Protein AF-A0A1Y2GAN0-F1 (afdb_monomer)

Solvent-accessible surface area (backbone atoms only — not comparable to full-atom values): 11360 Å² total; per-residue (Å²): 131,72,50,91,63,57,45,73,86,48,46,66,60,47,64,66,45,60,70,53,79,82,32,39,36,38,44,56,44,67,100,60,97,49,71,60,49,37,45,53,37,54,40,25,68,62,71,40,50,73,45,82,39,63,73,59,95,60,35,86,78,43,56,92,75,58,54,59,23,37,44,23,60,76,85,80,52,65,47,45,40,56,54,60,68,61,51,35,54,51,51,18,57,58,66,58,24,47,61,95,46,72,66,58,38,51,52,36,50,54,56,43,50,66,69,69,74,56,56,98,84,60,78,46,67,68,58,53,50,49,49,52,55,53,51,34,49,51,21,46,76,48,67,50,67,28,22,83,55,70,87,45,81,34,51,28,41,41,42,46,40,41,49,50,56,52,46,42,65,76,33,62,92,66,66,72,77,34,66,96,78,32,53,34,53,44,34,30,42,48,54,48,65,66,36,84,33,44,79,120

InterPro domains:
  IPR004046 Glutathione S-transferase, C-terminal [PF14497] (123-192)
  IPR036282 Glutathione S-transferase, C-terminal domain superfamily [SSF47616] (120-170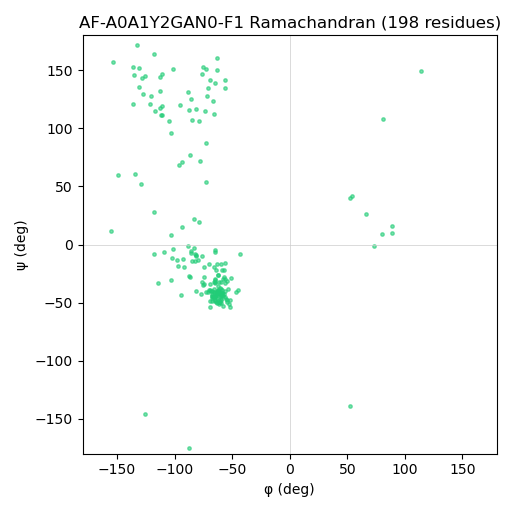)
  IPR050213 Glutathione S-transferase superfamily [PTHR11571] (25-170)

Nearest PDB structures (foldseek):
  1tw9-assembly4_G  TM=7.794E-01  e=8.694E-07  Heligmosomoides polygyrus
  5b7c-assembly1_A-2  TM=7.454E-01  e=3.400E-07  Octopus vulgaris
  2vcx-assembly2_C  TM=7.044E-01  e=7.435E-07  Homo sapiens
  2vcq-assembly2_D  TM=7.085E-01  e=3.375E-06  Homo sapiens
  3cbu-assembly1_A  TM=5.828E-01  e=1.048E-03  Cupriavidus pinatubonensis JMP134

Mean predicted aligned error: 7.47 Å

Sequence (200 aa):
MAHESFDPSQAAVFNEFSHKKDNTFEVCYFAIHGFATVTCPILAAAGAKLTNISPDDKWQKEKAKAPFGEISADGKTALQAAEPDSIGRYLARKFGFYSSNLFEETAINTFVSQGASGGEQVLIEGSIITWIIYNEQHLKDNGSNGHFVDDKLTYADFKAYFLIYALEFITAKKDLILHEKTLAIWKVKEAVDLDPSAKA

Secondary structure (DSSP, 8-state):
---TT--GGGHHHHHHHTT-TT-EEEEE--SSSSTHHHHHHHHHHTT-EEEEE---TTHHHHGGG--S-EEESSSS-EEE---HHHHHHHHHHHHT-S-SSHHHHHHHHHHHHHTTS--TT---HHHHHHHHHHHHHHHHHTTTSS-SSTTS--HHHHHHHHHHHHHHHHHTTTT-S-TTT-HHHHHHHHHHHTSTTS--

Foldseek 3Di:
DADPLGDVVCVVVCVVQLQPLAWEWEFEDAPDLDLCLLVQLLCLLSVYHYDYHYDDPCCVVCVVVAQRIWTGRDVPDIRRHHDSVVNNVSSQVNRVLADPDPVRNVQLVVLLCLLVVDDPPDPDVVSVLVVLVVQLVQLVVLVLLLDNGHNDRHSSLSSLLSVLVVCCVVCVVPCSDDCVPRVSSVSSNVV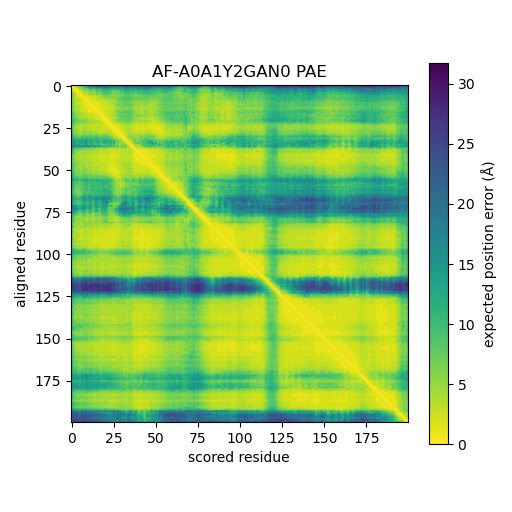SVVSPRSPD

pLDDT: mean 79.4, std 13.81, range [38.59, 96.81]

Organism: NCBI:txid64571

Radius of gyration: 17.73 Å; Cα contacts (8 Å, |Δi|>4): 268; chains: 1; bounding box: 39×43×52 Å

Structure (mmCIF, N/CA/C/O backbone):
data_AF-A0A1Y2GAN0-F1
#
_entry.id   AF-A0A1Y2GAN0-F1
#
loop_
_atom_site.group_PDB
_atom_site.id
_atom_site.type_symbol
_atom_site.label_atom_id
_atom_site.label_alt_id
_atom_site.label_comp_id
_atom_site.label_asym_id
_atom_site.label_entity_id
_atom_site.label_seq_id
_atom_site.pdbx_PDB_ins_code
_atom_site.Cartn_x
_atom_site.Cartn_y
_atom_site.Cartn_z
_atom_site.occupancy
_atom_site.B_iso_or_equiv
_atom_site.auth_seq_id
_atom_site.auth_comp_id
_atom_site.auth_asym_id
_atom_site.auth_atom_id
_atom_site.pdbx_PDB_model_num
ATOM 1 N N . MET A 1 1 ? 4.101 10.780 29.041 1.00 46.84 1 MET A N 1
ATOM 2 C CA . MET A 1 1 ? 2.840 11.505 28.777 1.00 46.84 1 MET A CA 1
ATOM 3 C C . MET A 1 1 ? 2.140 10.777 27.646 1.00 46.84 1 MET A C 1
ATOM 5 O O . MET A 1 1 ? 2.835 10.418 26.703 1.00 46.84 1 MET A O 1
ATOM 9 N N . ALA A 1 2 ? 0.843 10.486 27.764 1.00 57.81 2 ALA A N 1
ATOM 10 C CA . ALA A 1 2 ? 0.072 9.959 26.639 1.00 57.81 2 ALA A CA 1
ATOM 11 C C . ALA A 1 2 ? -0.112 11.083 25.609 1.00 57.81 2 ALA A C 1
ATOM 13 O O . ALA A 1 2 ? -0.373 12.223 25.992 1.00 57.81 2 ALA A O 1
ATOM 14 N N . HIS A 1 3 ? 0.098 10.783 24.330 1.00 65.94 3 HIS A N 1
ATOM 15 C CA . HIS A 1 3 ? -0.279 11.688 23.247 1.00 65.94 3 HIS A CA 1
ATOM 16 C C . HIS A 1 3 ? -1.812 11.726 23.177 1.00 65.94 3 HIS A C 1
ATOM 18 O O . HIS A 1 3 ? -2.429 10.680 23.359 1.00 65.94 3 HIS A O 1
ATOM 24 N N . GLU A 1 4 ? -2.431 12.880 22.911 1.00 67.56 4 GLU A N 1
ATOM 25 C CA . GLU A 1 4 ? -3.904 13.020 22.924 1.00 67.56 4 GLU A CA 1
ATOM 26 C C . GLU A 1 4 ? -4.604 12.022 21.982 1.00 67.56 4 GLU A C 1
ATOM 28 O O . GLU A 1 4 ? -5.667 11.507 22.308 1.00 67.56 4 GLU A O 1
ATOM 33 N N . SER A 1 5 ? -3.968 11.677 20.858 1.00 67.38 5 SER A N 1
ATOM 34 C CA . SER A 1 5 ? -4.471 10.678 19.896 1.00 67.38 5 SER A CA 1
ATOM 35 C C . SER A 1 5 ? -4.188 9.211 20.264 1.00 67.38 5 SER A C 1
ATOM 37 O O . SER A 1 5 ? -4.696 8.312 19.605 1.00 67.38 5 SER A O 1
ATOM 39 N N . PHE A 1 6 ? -3.357 8.947 21.277 1.00 72.25 6 PHE A N 1
ATOM 40 C CA . PHE A 1 6 ? -2.972 7.597 21.708 1.00 72.25 6 PHE A CA 1
ATOM 41 C C . PHE A 1 6 ? -3.061 7.482 23.231 1.00 72.25 6 PHE A C 1
ATOM 43 O O . PHE A 1 6 ? -2.062 7.229 23.912 1.00 72.25 6 PHE A O 1
ATOM 50 N N . ASP A 1 7 ? -4.265 7.693 23.764 1.00 77.44 7 ASP A N 1
ATOM 51 C CA . ASP A 1 7 ? -4.572 7.439 25.168 1.00 77.44 7 ASP A CA 1
ATOM 52 C C . ASP A 1 7 ? -4.667 5.919 25.416 1.00 77.44 7 ASP A C 1
ATOM 54 O O . ASP A 1 7 ? -5.581 5.269 24.899 1.00 77.44 7 ASP A O 1
ATOM 58 N N . PRO A 1 8 ? -3.771 5.317 26.227 1.00 82.75 8 PRO A N 1
ATOM 59 C CA . PRO A 1 8 ? -3.837 3.894 26.550 1.00 82.75 8 PRO A CA 1
ATOM 60 C C . PRO A 1 8 ? -5.167 3.462 27.184 1.00 82.75 8 PRO A C 1
ATOM 62 O O . PRO A 1 8 ? -5.509 2.282 27.112 1.00 82.75 8 PRO A O 1
ATOM 65 N N . SER A 1 9 ? -5.934 4.387 27.778 1.00 82.31 9 SER A N 1
ATOM 66 C CA . SER A 1 9 ? -7.270 4.097 28.312 1.00 82.31 9 SER A CA 1
ATOM 67 C C . SER A 1 9 ? -8.258 3.649 27.224 1.00 82.31 9 SER A C 1
ATOM 69 O O . SER A 1 9 ? -9.166 2.862 27.494 1.00 82.31 9 SER A O 1
ATOM 71 N N . GLN A 1 10 ? -8.036 4.066 25.972 1.00 78.00 10 GLN A N 1
ATOM 72 C CA . GLN A 1 10 ? -8.857 3.702 24.817 1.00 78.00 10 GLN A CA 1
ATOM 73 C C . GLN A 1 10 ? -8.500 2.326 24.233 1.00 78.00 10 GLN A C 1
ATOM 75 O O . GLN A 1 10 ? -9.240 1.816 23.392 1.00 78.00 10 GLN A O 1
ATOM 80 N N . ALA A 1 11 ? -7.408 1.687 24.674 1.00 82.81 11 ALA A N 1
ATOM 81 C CA . ALA A 1 11 ? -6.898 0.455 24.068 1.00 82.81 11 ALA A CA 1
ATOM 82 C C . ALA A 1 11 ? -7.908 -0.705 24.096 1.00 82.81 11 ALA A C 1
ATOM 84 O O . ALA A 1 11 ? -8.010 -1.455 23.128 1.00 82.81 11 ALA A O 1
ATOM 85 N N . ALA A 1 12 ? -8.676 -0.852 25.180 1.00 84.44 12 ALA A N 1
ATOM 86 C CA . ALA A 1 12 ? -9.691 -1.901 25.281 1.00 84.44 12 ALA A CA 1
ATOM 87 C C . ALA A 1 12 ? -10.808 -1.708 24.246 1.00 84.44 12 ALA A C 1
ATOM 89 O O . ALA A 1 12 ? -11.182 -2.657 23.559 1.00 84.44 12 ALA A O 1
ATOM 90 N N . VAL A 1 13 ? -11.286 -0.469 24.094 1.00 80.75 13 VAL A N 1
ATOM 91 C CA . VAL A 1 13 ? -12.326 -0.133 23.117 1.00 80.75 13 VAL A CA 1
ATOM 92 C C . VAL A 1 13 ? -11.780 -0.295 21.699 1.00 80.75 13 VAL A C 1
ATOM 94 O O . VAL A 1 13 ? -12.422 -0.937 20.872 1.00 80.75 13 VAL A O 1
ATOM 97 N N . PHE A 1 14 ? -10.555 0.183 21.445 1.00 80.44 14 PHE A N 1
ATOM 98 C CA . PHE A 1 14 ? -9.846 -0.035 20.183 1.00 80.44 14 PHE A CA 1
ATOM 99 C C . PHE A 1 14 ? -9.777 -1.508 19.805 1.00 80.44 14 PHE A C 1
ATOM 101 O O . PHE A 1 14 ? -10.182 -1.874 18.706 1.00 80.44 14 PHE A O 1
ATOM 108 N N . ASN A 1 15 ? -9.327 -2.364 20.719 1.00 83.62 15 ASN A N 1
ATOM 109 C CA . ASN A 1 15 ? -9.228 -3.798 20.468 1.00 83.62 15 ASN A CA 1
ATOM 110 C C . ASN A 1 15 ? -10.590 -4.440 20.176 1.00 83.62 15 ASN A C 1
ATOM 112 O O . ASN A 1 15 ? -10.666 -5.379 19.389 1.00 83.62 15 ASN A O 1
ATOM 116 N N . GLU A 1 16 ? -11.674 -3.940 20.771 1.00 82.31 16 GLU A N 1
ATOM 117 C CA . GLU A 1 16 ? -13.013 -4.457 20.501 1.00 82.31 16 GLU A CA 1
ATOM 118 C C . GLU A 1 16 ? -13.470 -4.151 19.066 1.00 82.31 16 GLU A C 1
ATOM 120 O O . GLU A 1 16 ? -14.054 -5.010 18.398 1.00 82.31 16 GLU A O 1
ATOM 125 N N . PHE A 1 17 ? -13.220 -2.936 18.565 1.00 78.88 17 PHE A N 1
ATOM 126 C CA . PHE A 1 17 ? -13.670 -2.553 17.226 1.00 78.88 17 PHE A CA 1
ATOM 127 C C . PHE A 1 17 ? -12.651 -2.820 16.114 1.00 78.88 17 PHE A C 1
ATOM 129 O O . PHE A 1 17 ? -13.044 -2.928 14.951 1.00 78.88 17 PHE A O 1
ATOM 136 N N . SER A 1 18 ? -11.365 -2.979 16.432 1.00 80.38 18 SER A N 1
ATOM 137 C CA . SER A 1 18 ? -10.284 -3.153 15.453 1.00 80.38 18 SER A CA 1
ATOM 138 C C . SER A 1 18 ? -10.472 -4.375 14.552 1.00 80.38 18 SER A C 1
ATOM 140 O O . SER A 1 18 ? -9.997 -4.379 13.416 1.00 80.38 18 SER A O 1
ATOM 142 N N . HIS A 1 19 ? -11.258 -5.361 14.986 1.00 80.38 19 HIS A N 1
ATOM 143 C CA . HIS A 1 19 ? -11.581 -6.570 14.225 1.00 80.38 19 HIS A CA 1
ATOM 144 C C . HIS A 1 19 ? -12.937 -6.524 13.495 1.00 80.38 19 HIS A C 1
ATOM 146 O O . HIS A 1 19 ? -13.185 -7.350 12.617 1.00 80.38 19 HIS A O 1
ATOM 152 N N . LYS A 1 20 ? -13.819 -5.564 13.812 1.00 83.88 20 LYS A N 1
ATOM 153 C CA . LYS A 1 20 ? -15.162 -5.456 13.209 1.00 83.88 20 LYS A CA 1
ATOM 154 C C . LYS A 1 20 ? -15.055 -4.977 11.757 1.00 83.88 20 LYS A C 1
ATOM 156 O O . LYS A 1 20 ? -14.377 -3.996 11.493 1.00 83.88 20 LYS A O 1
ATOM 161 N N . LYS A 1 21 ? -15.656 -5.656 10.780 1.00 81.00 21 LYS A N 1
ATOM 162 C CA . LYS A 1 21 ? -15.501 -5.270 9.357 1.00 81.00 21 LYS A CA 1
ATOM 163 C C . LYS A 1 21 ? -16.478 -4.182 8.901 1.00 81.00 21 LYS A C 1
ATOM 165 O O . LYS A 1 21 ? -16.268 -3.579 7.860 1.00 81.00 21 LYS A O 1
ATOM 170 N N . ASP A 1 22 ? -17.511 -3.916 9.687 1.00 82.06 22 ASP A N 1
ATOM 171 C CA . ASP A 1 22 ? -18.610 -2.993 9.399 1.00 82.06 22 ASP A CA 1
ATOM 172 C C . ASP A 1 22 ? -18.396 -1.571 9.951 1.00 82.06 22 ASP A C 1
ATOM 174 O O . ASP A 1 22 ? -19.339 -0.778 9.989 1.00 82.06 22 ASP A O 1
ATOM 178 N N . ASN A 1 23 ? -17.161 -1.235 10.348 1.00 83.75 23 ASN A N 1
ATOM 179 C CA . ASN A 1 23 ? -16.800 0.115 10.777 1.00 83.75 23 ASN A CA 1
ATOM 180 C C . ASN A 1 23 ? -16.944 1.147 9.648 1.00 83.75 23 ASN A C 1
ATOM 182 O O . ASN A 1 23 ? -16.914 0.826 8.456 1.00 83.75 23 ASN A O 1
ATOM 186 N N . THR A 1 24 ? -17.037 2.407 10.057 1.00 84.06 24 THR A N 1
ATOM 187 C CA . THR A 1 24 ? -16.973 3.575 9.179 1.00 84.06 24 THR A CA 1
ATOM 188 C C . THR A 1 24 ? -15.590 4.223 9.248 1.00 84.06 24 THR A C 1
ATOM 190 O O . THR A 1 24 ? -14.887 4.146 10.253 1.00 84.06 24 THR A O 1
ATOM 193 N N . PHE A 1 25 ? -15.170 4.866 8.170 1.00 84.19 25 PHE A N 1
ATOM 194 C CA . PHE A 1 25 ? -13.854 5.486 8.079 1.00 84.19 25 PHE A CA 1
ATOM 195 C C . PHE A 1 25 ? -14.000 6.903 7.559 1.00 84.19 25 PHE A C 1
ATOM 197 O O . PHE A 1 25 ? -14.723 7.134 6.592 1.00 84.19 25 PHE A O 1
ATOM 204 N N . GLU A 1 26 ? -13.292 7.835 8.184 1.00 83.25 26 GLU A N 1
ATOM 205 C CA . GLU A 1 26 ? -13.223 9.219 7.745 1.00 83.25 26 GLU A CA 1
ATOM 206 C C . GLU A 1 26 ? -11.776 9.541 7.375 1.00 83.25 26 GLU A C 1
ATOM 208 O O . GLU A 1 26 ? -10.866 9.528 8.208 1.00 83.25 26 GLU A O 1
ATOM 213 N N . VAL A 1 27 ? -11.538 9.813 6.094 1.00 80.06 27 VAL A N 1
ATOM 214 C CA . VAL A 1 27 ? -10.205 10.180 5.609 1.00 80.06 27 VAL A CA 1
ATOM 215 C C . VAL A 1 27 ? -10.194 11.673 5.345 1.00 80.06 27 VAL A C 1
ATOM 217 O O . VAL A 1 27 ? -10.775 12.152 4.374 1.00 80.06 27 VAL A O 1
ATOM 220 N N . CYS A 1 28 ? -9.521 12.411 6.227 1.00 79.62 28 CYS A N 1
ATOM 221 C CA . CYS A 1 28 ? -9.270 13.831 6.033 1.00 79.62 28 CYS A CA 1
ATOM 222 C C . CYS A 1 28 ? -8.015 14.024 5.175 1.00 79.62 28 CYS A C 1
ATOM 224 O O . CYS A 1 28 ? -6.897 13.774 5.633 1.00 79.62 28 CYS A O 1
ATOM 226 N N . TYR A 1 29 ? -8.190 14.433 3.917 1.00 77.12 29 TYR A N 1
ATOM 227 C CA . TYR A 1 29 ? -7.082 14.680 2.996 1.00 77.12 29 TYR A CA 1
ATOM 228 C C . TYR A 1 29 ? -7.440 15.704 1.916 1.00 77.12 29 TYR A C 1
ATOM 230 O O . TYR A 1 29 ? -8.605 15.929 1.591 1.00 77.12 29 TYR A O 1
ATOM 238 N N . PHE A 1 30 ? -6.419 16.337 1.341 1.00 76.44 30 PHE A N 1
ATOM 239 C CA . PHE A 1 30 ? -6.600 17.249 0.214 1.00 76.44 30 PHE A CA 1
ATOM 240 C C . PHE A 1 30 ? -7.166 16.515 -1.007 1.00 76.44 30 PHE A C 1
ATOM 242 O O . PHE A 1 30 ? -6.863 15.344 -1.221 1.00 76.44 30 PHE A O 1
ATOM 249 N N . ALA A 1 31 ? -7.924 17.226 -1.846 1.00 72.69 31 ALA A N 1
ATOM 250 C CA . ALA A 1 31 ? -8.458 16.718 -3.113 1.00 72.69 31 ALA A CA 1
ATOM 251 C C . ALA A 1 31 ? -7.364 16.582 -4.199 1.00 72.69 31 ALA A C 1
ATOM 253 O O . ALA A 1 31 ? -7.462 17.146 -5.288 1.00 72.69 31 ALA A O 1
ATOM 254 N N . ILE A 1 32 ? -6.283 15.872 -3.873 1.00 68.62 32 ILE A N 1
ATOM 255 C CA . ILE A 1 32 ? -5.149 15.550 -4.740 1.00 68.62 32 ILE A CA 1
ATOM 256 C C . ILE A 1 32 ? -4.767 14.079 -4.543 1.00 68.62 32 ILE A C 1
ATOM 258 O O . ILE A 1 32 ? -4.929 13.524 -3.455 1.00 68.62 32 ILE A O 1
ATOM 262 N N . HIS A 1 33 ? -4.186 13.469 -5.576 1.00 64.81 33 HIS A N 1
ATOM 263 C CA . HIS A 1 33 ? -3.601 12.129 -5.492 1.00 64.81 33 HIS A CA 1
ATOM 264 C C . HIS A 1 33 ? -2.288 12.195 -4.699 1.00 64.81 33 HIS A C 1
ATOM 266 O O . HIS A 1 33 ? -1.216 12.422 -5.254 1.00 64.81 33 HIS A O 1
ATOM 272 N N . GLY A 1 34 ? -2.391 12.081 -3.375 1.00 65.62 34 GLY A N 1
ATOM 273 C CA . GLY A 1 34 ? -1.262 12.109 -2.444 1.00 65.62 34 GLY A CA 1
ATOM 274 C C . GLY A 1 34 ? -1.244 10.878 -1.545 1.00 65.62 34 GLY A C 1
ATOM 275 O O . GLY A 1 34 ? -1.651 9.796 -1.947 1.00 65.62 34 GLY A O 1
ATOM 276 N N . PHE A 1 35 ? -0.808 11.011 -0.301 1.00 63.31 35 PHE A N 1
ATOM 277 C CA . PHE A 1 35 ? -0.656 9.869 0.602 1.00 63.31 35 PHE A CA 1
ATOM 278 C C . PHE A 1 35 ? -1.962 9.133 0.959 1.00 63.31 35 PHE A C 1
ATOM 280 O O . PHE A 1 35 ? -1.913 7.948 1.290 1.00 63.31 35 PHE A O 1
ATOM 287 N N . ALA A 1 36 ? -3.129 9.778 0.839 1.00 63.66 36 ALA A N 1
ATOM 288 C CA . ALA A 1 36 ? -4.419 9.093 0.979 1.00 63.66 36 ALA A CA 1
ATOM 289 C C . ALA A 1 36 ? -4.661 8.020 -0.104 1.00 63.66 36 ALA A C 1
ATOM 291 O O . ALA A 1 36 ? -5.467 7.119 0.111 1.00 63.66 36 ALA A O 1
ATOM 292 N N . THR A 1 37 ? -3.902 8.048 -1.207 1.00 67.44 37 THR A N 1
ATOM 293 C CA . THR A 1 37 ? -3.944 7.061 -2.306 1.00 67.44 37 THR A CA 1
ATOM 294 C C . THR A 1 37 ? -3.502 5.657 -1.870 1.00 67.44 37 THR A C 1
ATOM 296 O O . THR A 1 37 ? -3.620 4.717 -2.638 1.00 67.44 37 THR A O 1
ATOM 299 N N . VAL A 1 38 ? -3.009 5.473 -0.642 1.00 78.50 38 VAL A N 1
ATOM 300 C CA . VAL A 1 38 ? -2.788 4.133 -0.071 1.00 78.50 38 VAL A CA 1
ATOM 301 C C . VAL A 1 38 ? -3.989 3.694 0.775 1.00 78.50 38 VAL A C 1
ATOM 303 O O . VAL A 1 38 ? -4.449 2.562 0.667 1.00 78.50 38 VAL A O 1
ATOM 306 N N . THR A 1 39 ? -4.531 4.595 1.594 1.00 84.31 39 THR A N 1
ATOM 307 C CA . THR A 1 39 ? -5.647 4.314 2.508 1.00 84.31 39 THR A CA 1
ATOM 308 C C . THR A 1 39 ? -6.958 4.069 1.764 1.00 84.31 39 THR A C 1
ATOM 310 O O . THR A 1 39 ? -7.640 3.083 2.044 1.00 84.31 39 THR A O 1
ATOM 313 N N . CYS A 1 40 ? -7.316 4.945 0.819 1.00 83.19 40 CYS A N 1
ATOM 314 C CA . CYS A 1 40 ? -8.605 4.869 0.135 1.00 83.19 40 CYS A CA 1
ATOM 315 C C . CYS A 1 40 ? -8.754 3.575 -0.684 1.00 83.19 40 CYS A C 1
ATOM 317 O O . CYS A 1 40 ? -9.765 2.904 -0.488 1.00 83.19 40 CYS A O 1
ATOM 319 N N . PRO A 1 41 ? -7.762 3.133 -1.489 1.00 84.25 41 PRO A N 1
ATOM 320 C CA . PRO A 1 41 ? -7.872 1.863 -2.209 1.00 84.25 41 PRO A CA 1
ATOM 321 C C . PRO A 1 41 ? -7.991 0.636 -1.302 1.00 84.25 41 PRO A C 1
ATOM 323 O O . PRO A 1 41 ? -8.747 -0.269 -1.624 1.00 84.25 41 PRO A O 1
ATOM 326 N N . ILE A 1 42 ? -7.323 0.609 -0.140 1.00 88.44 42 ILE A N 1
ATOM 327 C CA . ILE A 1 42 ? -7.465 -0.502 0.821 1.00 88.44 42 ILE A CA 1
ATOM 328 C C . ILE A 1 42 ? -8.886 -0.560 1.386 1.00 88.44 42 ILE A C 1
ATOM 330 O O . ILE A 1 42 ? -9.491 -1.630 1.458 1.00 88.44 42 ILE A O 1
ATOM 334 N N . LEU A 1 43 ? -9.412 0.588 1.829 1.00 87.12 43 LEU A N 1
ATOM 335 C CA . LEU A 1 43 ? -10.767 0.677 2.377 1.00 87.12 43 LEU A CA 1
ATOM 336 C C . LEU A 1 43 ? -11.804 0.307 1.333 1.00 87.12 43 LEU A C 1
ATOM 338 O O . LEU A 1 43 ? -12.773 -0.389 1.634 1.00 87.12 43 LEU A O 1
ATOM 342 N N . ALA A 1 44 ? -11.580 0.746 0.106 1.00 85.25 44 ALA A N 1
ATOM 343 C CA . ALA A 1 44 ? -12.471 0.412 -0.962 1.00 85.25 44 ALA A CA 1
ATOM 344 C C . ALA A 1 44 ? -12.395 -1.089 -1.283 1.00 85.25 44 ALA A C 1
ATOM 346 O O . ALA A 1 44 ? -13.446 -1.727 -1.273 1.00 85.25 44 ALA A O 1
ATOM 347 N N . ALA A 1 45 ? -11.205 -1.683 -1.444 1.00 86.94 45 ALA A N 1
ATOM 348 C CA . ALA A 1 45 ? -11.033 -3.125 -1.695 1.00 86.94 45 ALA A CA 1
ATOM 349 C C . ALA A 1 45 ? -11.689 -3.988 -0.613 1.00 86.94 45 ALA A C 1
ATOM 351 O O . ALA A 1 45 ? -12.182 -5.087 -0.867 1.00 86.94 45 ALA A O 1
ATOM 352 N N . ALA A 1 46 ? -11.759 -3.467 0.610 1.00 88.50 46 ALA A N 1
ATOM 353 C CA . ALA A 1 46 ? -12.465 -4.090 1.720 1.00 88.50 46 ALA A CA 1
ATOM 354 C C . ALA A 1 46 ? -14.003 -3.969 1.673 1.00 88.50 46 ALA A C 1
ATOM 356 O O . ALA A 1 46 ? -14.683 -4.575 2.504 1.00 88.50 46 ALA A O 1
ATOM 357 N N . GLY A 1 47 ? -14.562 -3.161 0.771 1.00 87.12 47 GLY A N 1
ATOM 358 C CA . GLY A 1 47 ? -15.971 -2.767 0.758 1.00 87.12 47 GLY A CA 1
ATOM 359 C C . GLY A 1 47 ? -16.366 -1.904 1.962 1.00 87.12 47 GLY A C 1
ATOM 360 O O . GLY A 1 47 ? -17.519 -1.942 2.398 1.00 87.12 47 GLY A O 1
ATOM 361 N N . ALA A 1 48 ? -15.412 -1.178 2.553 1.00 86.94 48 ALA A N 1
ATOM 362 C CA . ALA A 1 48 ? -15.632 -0.402 3.765 1.00 86.94 48 ALA A CA 1
ATOM 363 C C . ALA A 1 48 ? -16.413 0.894 3.495 1.00 86.94 48 ALA A C 1
ATOM 365 O O . ALA A 1 48 ? -16.351 1.487 2.419 1.00 86.94 48 ALA A O 1
ATOM 366 N N . LYS A 1 49 ? -17.133 1.372 4.514 1.00 86.38 49 LYS A N 1
ATOM 367 C CA . LYS A 1 49 ? -17.856 2.648 4.452 1.00 86.38 49 LYS A CA 1
ATOM 368 C C . LYS A 1 49 ? -16.875 3.798 4.671 1.00 86.38 49 LYS A C 1
ATOM 370 O O . LYS A 1 49 ? -16.437 4.005 5.800 1.00 86.38 49 LYS A O 1
ATOM 375 N N . LEU A 1 50 ? -16.547 4.527 3.609 1.00 83.94 50 LEU A N 1
ATOM 376 C CA . LEU A 1 50 ? -15.596 5.640 3.621 1.00 83.94 50 LEU A CA 1
ATOM 377 C C . LEU A 1 50 ? -16.299 6.981 3.367 1.00 83.94 50 LEU A C 1
ATOM 379 O O . LEU A 1 50 ? -17.040 7.126 2.398 1.00 83.94 50 LEU A O 1
ATOM 383 N N . THR A 1 51 ? -15.992 7.969 4.203 1.00 84.44 51 THR A N 1
ATOM 384 C CA . THR A 1 51 ? -16.286 9.387 3.981 1.00 84.44 51 THR A CA 1
ATOM 385 C C . THR A 1 51 ? -14.971 10.133 3.753 1.00 84.44 51 THR A C 1
ATOM 387 O O . THR A 1 51 ? -14.110 10.170 4.633 1.00 84.44 51 THR A O 1
ATOM 390 N N . ASN A 1 52 ? -14.809 10.752 2.583 1.00 80.31 52 ASN A N 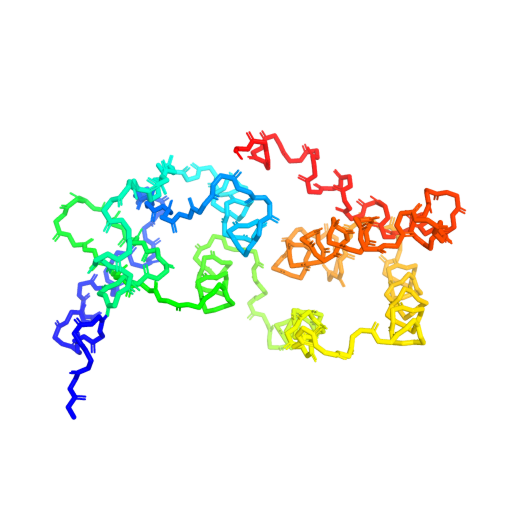1
ATOM 391 C CA . ASN A 1 52 ? -13.674 11.632 2.302 1.00 80.31 52 ASN A CA 1
ATOM 392 C C . ASN A 1 52 ? -13.987 13.052 2.786 1.00 80.31 52 ASN A C 1
ATOM 394 O O . ASN A 1 52 ? -14.995 13.641 2.393 1.00 80.31 52 ASN A O 1
ATOM 398 N N . ILE A 1 53 ? -13.111 13.608 3.619 1.00 79.94 53 ILE A N 1
ATOM 399 C CA . ILE A 1 53 ? -13.232 14.958 4.167 1.00 79.94 53 ILE A CA 1
ATOM 400 C C . ILE A 1 53 ? -12.101 15.801 3.581 1.00 79.94 53 ILE A C 1
ATOM 402 O O . ILE A 1 53 ? -10.925 15.522 3.800 1.00 79.94 53 ILE A O 1
ATOM 406 N N . SER A 1 54 ? -12.439 16.843 2.822 1.00 81.25 54 SER A N 1
ATOM 407 C CA . SER A 1 54 ? -11.444 17.813 2.360 1.00 81.25 54 SER A CA 1
ATOM 408 C C . SER A 1 54 ? -11.280 18.935 3.387 1.00 81.25 54 SER A C 1
ATOM 410 O O . SER A 1 54 ? -12.293 19.495 3.813 1.00 81.25 54 SER A O 1
ATOM 412 N N . PRO A 1 55 ? -10.040 19.294 3.774 1.00 79.88 55 PRO A N 1
ATOM 413 C CA . PRO A 1 55 ? -9.805 20.452 4.628 1.00 79.88 55 PRO A CA 1
ATOM 414 C C . PRO A 1 55 ? -10.394 21.729 4.009 1.00 79.88 55 PRO A C 1
ATOM 416 O O . PRO A 1 55 ? -10.202 21.978 2.817 1.00 79.88 55 PRO A O 1
ATOM 419 N N . ASP A 1 56 ? -11.096 22.534 4.812 1.00 82.12 56 ASP A N 1
ATOM 420 C CA . ASP A 1 56 ? -11.669 23.818 4.388 1.00 82.12 56 ASP A CA 1
ATOM 421 C C . ASP A 1 56 ? -10.664 24.983 4.555 1.00 82.12 56 ASP A C 1
ATOM 423 O O . ASP A 1 56 ? -9.505 24.797 4.944 1.00 82.12 56 ASP A O 1
ATOM 427 N N . ASP A 1 57 ? -11.102 26.219 4.298 1.00 81.31 57 ASP A N 1
ATOM 428 C CA . ASP A 1 57 ? -10.270 27.427 4.438 1.00 81.31 57 ASP A CA 1
ATOM 429 C C . ASP A 1 57 ? -9.732 27.658 5.869 1.00 81.31 57 ASP A C 1
ATOM 431 O O . ASP A 1 57 ? -8.785 28.427 6.075 1.00 81.31 57 ASP A O 1
ATOM 435 N N . LYS A 1 58 ? -10.298 26.996 6.889 1.00 80.38 58 LYS A N 1
ATOM 436 C CA . LYS A 1 58 ? -9.821 27.060 8.279 1.00 80.38 58 LYS A CA 1
ATOM 437 C C . LYS A 1 58 ? -8.655 26.116 8.534 1.00 80.38 58 LYS A C 1
ATOM 439 O O . LYS A 1 58 ? -8.010 26.259 9.577 1.00 80.38 58 LYS A O 1
ATOM 444 N N . TRP A 1 59 ? -8.305 25.243 7.585 1.00 77.12 59 TRP A N 1
ATOM 445 C CA . TRP A 1 59 ? -7.204 24.288 7.702 1.00 77.12 59 TRP A CA 1
ATOM 446 C C . TRP A 1 59 ? -5.912 24.911 8.237 1.00 77.12 59 TRP A C 1
ATOM 448 O O . TRP A 1 59 ? -5.255 24.337 9.098 1.00 77.12 59 TRP A O 1
ATOM 458 N N . GLN A 1 60 ? -5.553 26.126 7.809 1.00 78.44 60 GLN A N 1
ATOM 459 C CA . GLN A 1 60 ? -4.332 26.787 8.295 1.00 78.44 60 GLN A CA 1
ATOM 460 C C . GLN A 1 60 ? -4.294 26.975 9.819 1.00 78.44 60 GLN A C 1
ATOM 462 O O . GLN A 1 60 ? -3.210 26.979 10.404 1.00 78.44 60 GLN A O 1
ATOM 467 N N . LYS A 1 61 ? -5.460 27.118 10.456 1.00 79.25 61 LYS A N 1
ATOM 468 C CA . LYS A 1 61 ? -5.614 27.246 11.911 1.00 79.25 61 LYS A CA 1
ATOM 469 C C . LYS A 1 61 ? -5.733 25.886 12.603 1.00 79.25 61 LYS A C 1
ATOM 471 O O . LYS A 1 61 ? -5.374 25.771 13.771 1.00 79.25 61 LYS A O 1
ATOM 476 N N . GLU A 1 62 ? -6.223 24.875 11.894 1.00 75.06 62 GLU A N 1
ATOM 477 C CA . GLU A 1 62 ? -6.539 23.549 12.437 1.00 75.06 62 GLU A CA 1
ATOM 478 C C . GLU A 1 62 ? -5.421 22.521 12.210 1.00 75.06 62 GLU A C 1
ATOM 480 O O . GLU A 1 62 ? -5.324 21.561 12.968 1.00 75.06 62 GLU A O 1
ATOM 485 N N . LYS A 1 63 ? -4.501 22.764 11.265 1.00 72.69 63 LYS A N 1
ATOM 486 C CA . LYS A 1 63 ? -3.410 21.844 10.891 1.00 72.69 63 LYS A CA 1
ATOM 487 C C . LYS A 1 63 ? -2.534 21.398 12.058 1.00 72.69 63 LYS A C 1
ATOM 489 O O . LYS A 1 63 ? -2.015 20.293 12.045 1.00 72.69 63 LYS A O 1
ATOM 494 N N . ALA A 1 64 ? -2.364 22.252 13.070 1.00 71.31 64 ALA A N 1
ATOM 495 C CA . ALA A 1 64 ? -1.567 21.939 14.257 1.00 71.31 64 ALA A CA 1
ATOM 496 C C . ALA A 1 64 ? -2.231 20.889 15.164 1.00 71.31 64 ALA A C 1
ATOM 498 O O . ALA A 1 64 ? -1.573 20.333 16.035 1.00 71.31 64 ALA A O 1
ATOM 499 N N . LYS A 1 65 ? -3.532 20.655 14.976 1.00 66.81 65 LYS A N 1
ATOM 500 C CA . LYS A 1 65 ? -4.345 19.699 15.730 1.00 66.81 65 LYS A CA 1
ATOM 501 C C . LYS A 1 65 ? -4.743 18.490 14.895 1.00 66.81 65 LYS A C 1
ATOM 503 O O . LYS A 1 65 ? -5.380 17.596 15.429 1.00 66.81 65 LYS A O 1
ATOM 508 N N . ALA A 1 66 ? -4.439 18.498 13.601 1.00 61.53 66 ALA A N 1
ATOM 509 C CA . ALA A 1 66 ? -4.954 17.516 12.673 1.00 61.53 66 ALA A CA 1
ATOM 510 C C . ALA A 1 66 ? -4.145 16.214 12.742 1.00 61.53 66 ALA A C 1
ATOM 512 O O . ALA A 1 66 ? -2.963 16.209 12.386 1.00 61.53 66 ALA A O 1
ATOM 513 N N . PRO A 1 67 ? -4.766 15.098 13.143 1.00 61.00 67 PRO A N 1
ATOM 514 C CA . PRO A 1 67 ? -4.254 13.777 12.828 1.00 61.00 67 PRO A CA 1
ATOM 515 C C . PRO A 1 67 ? -4.566 13.464 11.360 1.00 61.00 67 PRO A C 1
ATOM 517 O O . PRO A 1 67 ? -5.592 13.884 10.822 1.00 61.00 67 PRO A O 1
ATOM 520 N N . PHE A 1 68 ? -3.695 12.716 10.689 1.00 57.28 68 PHE A N 1
ATOM 521 C CA . PHE A 1 68 ? -3.937 12.287 9.310 1.00 57.28 68 PHE A CA 1
ATOM 522 C C . PHE A 1 68 ? -4.920 11.101 9.257 1.00 57.28 68 PHE A C 1
ATOM 524 O O . PHE A 1 68 ? -4.517 9.991 8.933 1.00 57.28 68 PHE A O 1
ATOM 531 N N . GLY A 1 69 ? -6.206 11.335 9.537 1.00 56.84 69 GLY A N 1
ATOM 532 C CA . GLY A 1 69 ? -7.289 10.349 9.390 1.00 56.84 69 GLY A CA 1
ATOM 533 C C . GLY A 1 69 ? -7.944 9.904 10.703 1.00 56.84 69 GLY A C 1
ATOM 534 O O . GLY A 1 69 ? -7.311 9.853 11.760 1.00 56.84 69 GLY A O 1
ATOM 535 N N . GLU A 1 70 ? -9.232 9.564 10.625 1.00 58.44 70 GLU A N 1
ATOM 536 C CA . GLU A 1 70 ? -10.049 9.119 11.754 1.00 58.44 70 GLU A CA 1
ATOM 537 C C . GLU A 1 70 ? -10.742 7.785 11.436 1.00 58.44 70 GLU A C 1
ATOM 539 O O . GLU A 1 70 ? -11.366 7.586 10.393 1.00 58.44 70 GLU A O 1
ATOM 544 N N . ILE A 1 71 ? -10.604 6.825 12.348 1.00 58.12 71 ILE A N 1
ATOM 545 C CA . ILE A 1 71 ? -11.184 5.488 12.226 1.00 58.12 71 ILE A CA 1
ATOM 546 C C . ILE A 1 71 ? -12.279 5.373 13.277 1.00 58.12 71 ILE A C 1
ATOM 548 O O . ILE A 1 71 ? -11.966 5.336 14.466 1.00 58.12 71 ILE A O 1
ATOM 552 N N . SER A 1 72 ? -13.543 5.303 12.850 1.00 55.09 72 SER A N 1
ATOM 553 C CA . SER A 1 72 ? -14.693 5.342 13.757 1.00 55.09 72 SER A CA 1
ATOM 554 C C . SER A 1 72 ? -15.570 4.102 13.636 1.00 55.09 72 SER A C 1
ATOM 556 O O . SER A 1 72 ? -16.113 3.775 12.581 1.00 55.09 72 SER A O 1
ATOM 558 N N . ALA A 1 73 ? -15.741 3.381 14.738 1.00 50.94 73 ALA A N 1
ATOM 559 C CA . ALA A 1 73 ? -16.527 2.155 14.719 1.00 50.94 73 ALA A CA 1
ATOM 560 C C . ALA A 1 73 ? -18.040 2.398 14.680 1.00 50.94 73 ALA A C 1
ATOM 562 O O . ALA A 1 73 ? -18.774 1.585 14.122 1.00 50.94 73 ALA A O 1
ATOM 563 N N . ASP A 1 74 ? -18.483 3.486 15.306 1.00 51.81 74 ASP A N 1
ATOM 564 C CA . ASP A 1 74 ? -19.882 3.756 15.649 1.00 51.81 74 ASP A CA 1
ATOM 565 C C . ASP A 1 74 ? -20.202 5.262 15.791 1.00 51.81 74 ASP A C 1
ATOM 567 O O . ASP A 1 74 ? -21.254 5.623 16.323 1.00 51.81 74 ASP A O 1
ATOM 571 N N . GLY A 1 75 ? -19.293 6.152 15.372 1.00 57.09 75 GLY A N 1
ATOM 572 C CA . GLY A 1 75 ? -19.415 7.604 15.560 1.00 57.09 75 GLY A CA 1
ATOM 573 C C . GLY A 1 75 ? -19.184 8.086 16.999 1.00 57.09 75 GLY A C 1
ATOM 574 O O . GLY A 1 75 ? -19.256 9.285 17.252 1.00 57.09 75 GLY A O 1
ATOM 575 N N . LYS A 1 76 ? -18.927 7.179 17.951 1.00 58.44 76 LYS A N 1
ATOM 576 C CA . LYS A 1 76 ? -18.687 7.485 19.374 1.00 58.44 76 LYS A CA 1
ATOM 577 C C . LYS A 1 76 ? -17.271 7.137 19.805 1.00 58.44 76 LYS A C 1
ATOM 579 O O . LYS A 1 76 ? -16.713 7.816 20.663 1.00 58.44 76 LYS A O 1
ATOM 584 N N . THR A 1 77 ? -16.702 6.092 19.211 1.00 64.38 77 THR A N 1
ATOM 585 C CA . THR A 1 77 ? -15.314 5.692 19.405 1.00 64.38 77 THR A CA 1
ATOM 586 C C . THR A 1 77 ? -14.538 5.922 18.123 1.00 64.38 77 THR A C 1
ATOM 588 O O . THR A 1 77 ? -14.738 5.216 17.133 1.00 64.38 77 THR A O 1
ATOM 591 N N . ALA A 1 78 ? -13.631 6.890 18.178 1.00 68.94 78 ALA A N 1
ATOM 592 C CA . ALA A 1 78 ? -12.748 7.247 17.088 1.00 68.94 78 ALA A CA 1
ATOM 593 C C . ALA A 1 78 ? -11.290 7.085 17.519 1.00 68.94 78 ALA A C 1
ATOM 595 O O . ALA A 1 78 ? -10.884 7.631 18.546 1.00 68.94 78 ALA A O 1
ATOM 596 N N . LEU A 1 79 ? -10.503 6.347 16.734 1.00 73.56 79 LEU A N 1
ATOM 597 C CA . LEU A 1 79 ? -9.050 6.445 16.801 1.00 73.56 79 LEU A CA 1
ATOM 598 C C . LEU A 1 79 ? -8.594 7.414 15.721 1.00 73.56 79 LEU A C 1
ATOM 600 O O . LEU A 1 79 ? -8.781 7.176 14.527 1.00 73.56 79 LEU A O 1
ATOM 604 N N . GLN A 1 80 ? -7.942 8.475 16.160 1.00 75.94 80 GLN A N 1
ATOM 605 C CA . GLN A 1 80 ? -7.246 9.387 15.279 1.00 75.94 80 GLN A CA 1
ATOM 606 C C . GLN A 1 80 ? -5.829 8.873 15.065 1.00 75.94 80 GLN A C 1
ATOM 608 O O . GLN A 1 80 ? -5.037 8.779 16.001 1.00 75.94 80 GLN A O 1
ATOM 613 N N . ALA A 1 81 ? -5.518 8.509 13.829 1.00 74.44 81 ALA A N 1
ATOM 614 C CA . ALA A 1 81 ? -4.197 8.042 13.457 1.00 74.44 81 ALA A CA 1
ATOM 615 C C . ALA A 1 81 ? -3.538 9.083 12.560 1.00 74.44 81 ALA A C 1
ATOM 617 O O . ALA A 1 81 ? -4.190 9.769 11.784 1.00 74.44 81 ALA A O 1
ATOM 618 N N . ALA A 1 82 ? -2.225 9.200 12.681 1.00 71.88 82 ALA A N 1
ATOM 619 C CA . ALA A 1 82 ? -1.400 9.876 11.702 1.00 71.88 82 ALA A CA 1
ATOM 620 C C . ALA A 1 82 ? -0.421 8.851 11.118 1.00 71.88 82 ALA A C 1
ATOM 622 O O . ALA A 1 82 ? -0.221 7.787 11.704 1.00 71.88 82 ALA A O 1
ATOM 623 N N . GLU A 1 83 ? 0.192 9.184 9.987 1.00 79.38 83 GLU A N 1
ATOM 624 C CA . GLU A 1 83 ? 1.081 8.329 9.191 1.00 79.38 83 GLU A CA 1
ATOM 625 C C . GLU A 1 83 ? 0.369 7.327 8.258 1.00 79.38 83 GLU A C 1
ATOM 627 O O . GLU A 1 83 ? -0.145 6.294 8.706 1.00 79.38 83 GLU A O 1
ATOM 632 N N . PRO A 1 84 ? 0.408 7.573 6.933 1.00 78.88 84 PRO A N 1
ATOM 633 C CA . PRO A 1 84 ? -0.201 6.713 5.917 1.00 78.88 84 PRO A CA 1
ATOM 634 C C . PRO A 1 84 ? 0.243 5.253 6.007 1.00 78.88 84 PRO A C 1
ATOM 636 O O . PRO A 1 84 ? -0.574 4.355 5.833 1.00 78.88 84 PRO A O 1
ATOM 639 N N . ASP A 1 85 ? 1.518 4.997 6.323 1.00 84.50 85 ASP A N 1
ATOM 640 C CA . ASP A 1 85 ? 2.035 3.628 6.398 1.00 84.50 85 ASP A CA 1
ATOM 641 C C . ASP A 1 85 ? 1.569 2.876 7.645 1.00 84.50 85 ASP A C 1
ATOM 643 O O . ASP A 1 85 ? 1.325 1.668 7.590 1.00 84.50 85 ASP A O 1
ATOM 647 N N . SER A 1 86 ? 1.399 3.579 8.764 1.00 85.19 86 SER A N 1
ATOM 648 C CA . SER A 1 86 ? 0.822 3.002 9.979 1.00 85.19 86 SER A CA 1
ATOM 649 C C . SER A 1 86 ? -0.647 2.646 9.758 1.00 85.19 86 SER A C 1
ATOM 651 O O . SER A 1 86 ? -1.068 1.532 10.078 1.00 85.19 86 SER A O 1
ATOM 653 N N . ILE A 1 87 ? -1.404 3.559 9.142 1.00 85.94 87 ILE A N 1
ATOM 654 C CA . ILE A 1 87 ? -2.816 3.359 8.795 1.00 85.94 87 ILE A CA 1
ATOM 655 C C . ILE A 1 87 ? -2.961 2.217 7.787 1.00 85.94 87 ILE A C 1
ATOM 657 O O . ILE A 1 87 ? -3.721 1.281 8.031 1.00 85.94 87 ILE A O 1
ATOM 661 N N . GLY A 1 88 ? -2.188 2.235 6.701 1.00 88.75 88 GLY A N 1
ATOM 662 C CA . GLY A 1 88 ? -2.217 1.207 5.665 1.00 88.75 88 GLY A CA 1
ATOM 663 C C . GLY A 1 88 ? -1.908 -0.186 6.213 1.00 88.75 88 GLY A C 1
ATOM 664 O O . GLY A 1 88 ? -2.647 -1.128 5.941 1.00 88.75 88 GLY A O 1
ATOM 665 N N . ARG A 1 89 ? -0.897 -0.321 7.084 1.00 90.31 89 ARG A N 1
ATOM 666 C CA . ARG A 1 89 ? -0.595 -1.593 7.768 1.00 90.31 89 ARG A CA 1
ATOM 667 C C . ARG A 1 89 ? -1.732 -2.068 8.668 1.00 90.31 89 ARG A C 1
ATOM 669 O O . ARG A 1 89 ? -2.012 -3.266 8.708 1.00 90.31 89 ARG A O 1
ATOM 676 N N . TYR A 1 90 ? -2.356 -1.164 9.420 1.00 89.44 90 TYR A N 1
ATOM 677 C CA . TYR A 1 90 ? -3.506 -1.508 10.255 1.00 89.44 90 TYR A CA 1
ATOM 678 C C . TYR A 1 90 ? -4.673 -2.019 9.400 1.00 89.44 90 TYR A C 1
ATOM 680 O O . TYR A 1 90 ? -5.187 -3.109 9.651 1.00 89.44 90 TYR A O 1
ATOM 688 N N . LEU A 1 91 ? -5.046 -1.275 8.357 1.00 89.81 91 LEU A N 1
ATOM 689 C CA . LEU A 1 91 ? -6.162 -1.624 7.480 1.00 89.81 91 LEU A CA 1
ATOM 690 C C . LEU A 1 91 ? -5.894 -2.904 6.687 1.00 89.81 91 LEU A C 1
ATOM 692 O O . LEU A 1 91 ? -6.770 -3.762 6.601 1.00 89.81 91 LEU A O 1
ATOM 696 N N . ALA A 1 92 ? -4.674 -3.084 6.179 1.00 92.00 92 ALA A N 1
ATOM 697 C CA . ALA A 1 92 ? -4.289 -4.302 5.483 1.00 92.00 92 ALA A CA 1
ATOM 698 C C . ALA A 1 92 ? -4.427 -5.535 6.384 1.00 92.00 92 ALA A C 1
ATOM 700 O O . ALA A 1 92 ? -5.004 -6.535 5.963 1.00 92.00 92 ALA A O 1
ATOM 701 N N . ARG A 1 93 ? -3.982 -5.459 7.647 1.00 91.38 93 ARG A N 1
ATOM 702 C CA . ARG A 1 93 ? -4.187 -6.547 8.619 1.00 91.38 93 ARG A CA 1
ATOM 703 C C . ARG A 1 93 ? -5.667 -6.763 8.934 1.00 91.38 93 ARG A C 1
ATOM 705 O O . ARG A 1 93 ? -6.119 -7.902 8.956 1.00 91.38 93 ARG A O 1
ATOM 712 N N . LYS A 1 94 ? -6.425 -5.683 9.146 1.00 89.69 94 LYS A N 1
ATOM 713 C CA . LYS A 1 94 ? -7.865 -5.732 9.452 1.00 89.69 94 LYS A CA 1
ATOM 714 C C . LYS A 1 94 ? -8.670 -6.433 8.356 1.00 89.69 94 LYS A C 1
ATOM 716 O O . LYS A 1 94 ? -9.580 -7.206 8.658 1.00 89.69 94 LYS A O 1
ATOM 721 N N . PHE A 1 95 ? -8.346 -6.160 7.095 1.00 90.81 95 PHE A N 1
ATOM 722 C CA . PHE A 1 95 ? -9.121 -6.636 5.951 1.00 90.81 95 PHE A CA 1
ATOM 723 C C . PHE A 1 95 ? -8.519 -7.843 5.230 1.00 90.81 95 PHE A C 1
ATOM 725 O O . PHE A 1 95 ? -9.190 -8.425 4.384 1.00 90.81 95 PHE A O 1
ATOM 732 N N . GLY A 1 96 ? -7.331 -8.297 5.634 1.00 91.12 96 GLY A N 1
ATOM 733 C CA . GLY A 1 96 ? -6.703 -9.500 5.085 1.00 91.12 96 GLY A CA 1
ATOM 734 C C . GLY A 1 96 ? -5.835 -9.255 3.849 1.00 91.12 96 GLY A C 1
ATOM 735 O O . GLY A 1 96 ? -5.454 -10.211 3.188 1.00 91.12 96 GLY A O 1
ATOM 736 N N . PHE A 1 97 ? -5.456 -8.006 3.569 1.00 92.69 97 PHE A N 1
ATOM 737 C CA . PHE A 1 97 ? -4.462 -7.644 2.542 1.00 92.69 97 PHE A CA 1
ATOM 738 C C . PHE A 1 97 ? -3.022 -7.751 3.056 1.00 92.69 97 PHE A C 1
ATOM 740 O O . PHE A 1 97 ? -2.098 -7.092 2.577 1.00 92.69 97 PHE A O 1
ATOM 747 N N . TYR A 1 98 ? -2.830 -8.546 4.096 1.00 90.56 98 TYR A N 1
ATOM 748 C CA . TYR A 1 98 ? -1.556 -8.776 4.736 1.00 90.56 98 TYR A CA 1
ATOM 749 C C . TYR A 1 98 ? -1.416 -10.269 4.986 1.00 90.56 98 TYR A C 1
ATOM 751 O O . TYR A 1 98 ? -2.413 -10.946 5.241 1.00 90.56 98 TYR A O 1
ATOM 759 N N . SER A 1 99 ? -0.197 -10.791 4.900 1.00 86.25 99 SER A N 1
ATOM 760 C CA . SER A 1 99 ? 0.006 -12.216 5.133 1.00 86.25 99 SER A CA 1
ATOM 761 C C . SER A 1 99 ? -0.123 -12.577 6.610 1.00 86.25 99 SER A C 1
ATOM 763 O O . SER A 1 99 ? 0.186 -11.779 7.494 1.00 86.25 99 SER A O 1
ATOM 765 N N . SER A 1 100 ? -0.554 -13.811 6.869 1.00 83.00 100 SER A N 1
ATOM 766 C CA . SER A 1 100 ? -0.534 -14.427 8.193 1.00 83.00 100 SER A CA 1
ATOM 767 C C . SER A 1 100 ? 0.805 -15.089 8.527 1.00 83.00 100 SER A C 1
ATOM 769 O O . SER A 1 100 ? 0.957 -15.596 9.638 1.00 83.00 100 SER A O 1
ATOM 771 N N .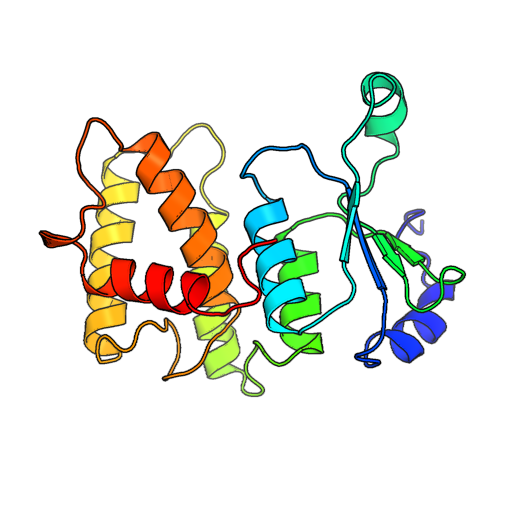 ASN A 1 101 ? 1.758 -15.147 7.588 1.00 90.56 101 ASN A N 1
ATOM 772 C CA . ASN A 1 101 ? 3.091 -15.681 7.848 1.00 90.56 101 ASN A CA 1
ATOM 773 C C . ASN A 1 101 ? 4.170 -14.597 7.782 1.00 90.56 101 ASN A C 1
ATOM 775 O O . ASN A 1 101 ? 4.121 -13.671 6.974 1.00 90.56 101 ASN A O 1
ATOM 779 N N . LEU A 1 102 ? 5.170 -14.750 8.653 1.00 90.50 102 LEU A N 1
ATOM 780 C CA . LEU A 1 102 ? 6.209 -13.746 8.868 1.00 90.50 10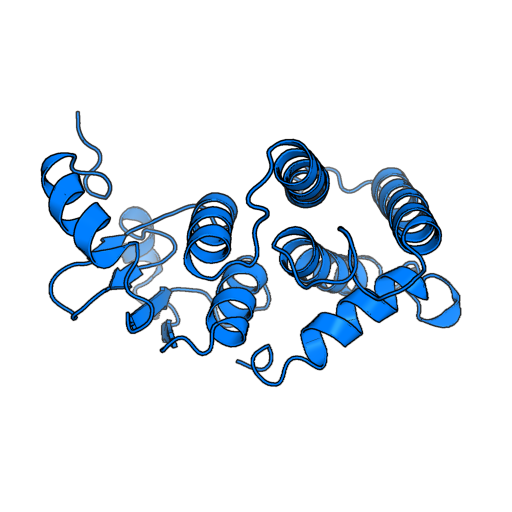2 LEU A CA 1
ATOM 781 C C . LEU A 1 102 ? 7.084 -13.518 7.627 1.00 90.50 102 LEU A C 1
ATOM 783 O O . LEU A 1 102 ? 7.603 -12.419 7.436 1.00 90.50 102 LEU A O 1
ATOM 787 N N . PHE A 1 103 ? 7.265 -14.545 6.794 1.00 91.50 103 PHE A N 1
ATOM 788 C CA . PHE A 1 103 ? 8.087 -14.448 5.593 1.00 91.50 103 PHE A CA 1
ATOM 789 C C . PHE A 1 103 ? 7.429 -13.544 4.546 1.00 91.50 103 PHE A C 1
ATOM 791 O O . PHE A 1 103 ? 8.026 -12.550 4.137 1.00 91.50 103 PHE A O 1
ATOM 798 N N . GLU A 1 104 ? 6.180 -13.825 4.179 1.00 91.50 104 GLU A N 1
ATOM 799 C CA . GLU A 1 104 ? 5.395 -12.983 3.275 1.00 91.50 104 GLU A CA 1
ATOM 800 C C . GLU A 1 104 ? 5.161 -11.590 3.873 1.00 91.50 104 GLU A C 1
ATOM 802 O O . GLU A 1 104 ? 5.271 -10.602 3.159 1.00 91.50 104 GLU A O 1
ATOM 807 N N . GLU A 1 105 ? 4.912 -11.466 5.182 1.00 91.69 105 GLU A N 1
ATOM 808 C CA . GLU A 1 105 ? 4.841 -10.158 5.853 1.00 91.69 105 GLU A CA 1
ATOM 809 C C . GLU A 1 105 ? 6.141 -9.353 5.667 1.00 91.69 105 GLU A C 1
ATOM 811 O O . GLU A 1 105 ? 6.108 -8.155 5.368 1.00 91.69 105 GLU A O 1
ATOM 816 N N . THR A 1 106 ? 7.298 -10.003 5.793 1.00 92.44 106 THR A N 1
ATOM 817 C CA . THR A 1 106 ? 8.606 -9.370 5.570 1.00 92.44 106 THR A CA 1
ATOM 818 C C . THR A 1 106 ? 8.801 -8.988 4.101 1.00 92.44 106 THR A C 1
ATOM 820 O O . THR A 1 106 ? 9.295 -7.893 3.813 1.00 92.44 106 THR A O 1
ATOM 823 N N . ALA A 1 107 ? 8.369 -9.838 3.165 1.00 91.88 107 ALA A N 1
ATOM 824 C CA . ALA A 1 107 ? 8.381 -9.529 1.738 1.00 91.88 107 ALA A CA 1
ATOM 825 C C . ALA A 1 107 ? 7.501 -8.304 1.432 1.00 91.88 107 ALA A C 1
ATOM 827 O O . ALA A 1 107 ? 7.984 -7.333 0.853 1.00 91.88 107 ALA A O 1
ATOM 828 N N . ILE A 1 108 ? 6.260 -8.278 1.928 1.00 92.94 108 ILE A N 1
ATOM 829 C CA . ILE A 1 108 ? 5.347 -7.133 1.800 1.00 92.94 108 ILE A CA 1
ATOM 830 C C . ILE A 1 108 ? 6.010 -5.859 2.337 1.00 92.94 108 ILE A C 1
ATOM 832 O O . ILE A 1 108 ? 6.041 -4.830 1.660 1.00 92.94 108 ILE A O 1
ATOM 836 N N . ASN A 1 109 ? 6.586 -5.917 3.541 1.00 91.44 109 ASN A N 1
ATOM 837 C CA . ASN A 1 109 ? 7.223 -4.757 4.163 1.00 91.44 109 ASN A CA 1
ATOM 838 C C . ASN A 1 109 ? 8.454 -4.257 3.400 1.00 91.44 109 ASN A C 1
ATOM 840 O O . ASN A 1 109 ? 8.715 -3.050 3.419 1.00 91.44 109 ASN A O 1
ATOM 844 N N . THR A 1 110 ? 9.183 -5.146 2.722 1.00 90.12 110 THR A N 1
ATOM 845 C CA . THR A 1 110 ? 10.294 -4.774 1.836 1.00 90.12 110 THR A CA 1
ATOM 846 C C . THR A 1 110 ? 9.805 -3.830 0.744 1.00 90.12 110 THR A C 1
ATOM 848 O O . THR A 1 110 ? 10.338 -2.731 0.616 1.00 90.12 110 THR A O 1
ATOM 851 N N . PHE A 1 111 ? 8.757 -4.206 0.008 1.00 90.12 111 PHE A N 1
ATOM 852 C CA . PHE A 1 111 ? 8.211 -3.380 -1.075 1.00 90.12 111 PHE A CA 1
ATOM 853 C C . PHE A 1 111 ? 7.550 -2.103 -0.562 1.00 90.12 111 PHE A C 1
ATOM 855 O O . PHE A 1 111 ? 7.775 -1.027 -1.112 1.00 90.12 111 PHE A O 1
ATOM 862 N N . VAL A 1 112 ? 6.818 -2.186 0.552 1.00 87.94 112 VAL A N 1
ATOM 863 C CA . VAL A 1 112 ? 6.177 -1.013 1.163 1.00 87.94 112 VAL A CA 1
ATOM 864 C C . VAL A 1 112 ? 7.201 0.065 1.529 1.00 87.94 112 VAL A C 1
ATOM 866 O O . VAL A 1 112 ? 6.977 1.254 1.299 1.00 87.94 112 VAL A O 1
ATOM 869 N N . SER A 1 113 ? 8.344 -0.349 2.082 1.00 85.88 113 SER A N 1
ATOM 870 C CA . SER A 1 113 ? 9.373 0.572 2.575 1.00 85.88 113 SER A CA 1
ATOM 871 C C . SER A 1 113 ? 10.175 1.235 1.450 1.00 85.88 113 SER A C 1
ATOM 873 O O . SER A 1 113 ? 10.760 2.293 1.674 1.00 85.88 113 SER A O 1
ATOM 875 N N . GLN A 1 114 ? 10.169 0.675 0.231 1.00 78.31 114 GLN A N 1
ATOM 876 C CA . GLN A 1 114 ? 10.840 1.282 -0.927 1.00 78.31 114 GLN A CA 1
ATOM 877 C C . GLN A 1 114 ? 10.247 2.651 -1.300 1.00 78.31 114 GLN A C 1
ATOM 879 O O . GLN A 1 114 ? 10.963 3.487 -1.840 1.00 78.31 114 GLN A O 1
ATOM 884 N N . GLY A 1 115 ? 8.972 2.912 -0.977 1.00 63.28 115 GLY A N 1
ATOM 885 C CA . GLY A 1 115 ? 8.333 4.213 -1.208 1.00 63.28 115 GLY A CA 1
ATOM 886 C C . GLY A 1 115 ? 8.605 5.271 -0.129 1.00 63.28 115 GLY A C 1
ATOM 887 O O . GLY A 1 115 ? 8.322 6.443 -0.356 1.00 63.28 115 GLY A O 1
ATOM 888 N N . ALA A 1 116 ? 9.135 4.888 1.040 1.00 54.44 116 ALA A N 1
ATOM 889 C CA . ALA A 1 116 ? 9.330 5.781 2.191 1.00 54.44 116 ALA A CA 1
ATOM 890 C C . ALA A 1 116 ? 10.723 6.442 2.242 1.00 54.44 116 ALA A C 1
ATOM 892 O O . ALA A 1 116 ? 10.940 7.381 3.004 1.00 54.44 116 ALA A O 1
ATOM 893 N N . SER A 1 117 ? 11.679 5.978 1.433 1.00 47.94 117 SER A N 1
ATOM 894 C CA . SER A 1 117 ? 13.053 6.503 1.392 1.00 47.94 117 SER A CA 1
ATOM 895 C C . SER A 1 117 ? 13.221 7.758 0.521 1.00 47.94 117 SER A C 1
ATOM 897 O O . SER A 1 117 ? 14.306 8.338 0.483 1.00 47.94 117 SER A O 1
ATOM 899 N N . GLY A 1 118 ? 12.160 8.208 -0.155 1.00 44.31 118 GLY A N 1
ATOM 900 C CA . GLY A 1 118 ? 12.151 9.392 -1.012 1.00 44.31 118 GLY A CA 1
ATOM 901 C C . GLY A 1 118 ? 11.631 10.635 -0.297 1.00 44.31 118 GLY A C 1
ATOM 902 O O . GLY A 1 118 ? 10.566 11.138 -0.642 1.00 44.31 118 GLY A O 1
ATOM 903 N N . GLY A 1 119 ? 12.377 11.159 0.678 1.00 40.38 119 GLY A N 1
ATOM 904 C CA . GLY A 1 119 ? 12.219 12.571 1.037 1.00 40.38 119 GLY A CA 1
ATOM 905 C C . GLY A 1 119 ? 12.442 13.431 -0.214 1.00 40.38 119 GLY A C 1
ATOM 906 O O . GLY A 1 119 ? 13.313 13.103 -1.021 1.00 40.38 119 GLY A O 1
ATOM 907 N N . GLU A 1 120 ? 11.660 14.504 -0.372 1.00 43.38 120 GLU A N 1
ATOM 908 C CA . GLU A 1 120 ? 11.533 15.405 -1.543 1.00 43.38 120 GLU A CA 1
ATOM 909 C C . GLU A 1 120 ? 12.831 15.852 -2.253 1.00 43.38 120 GLU A C 1
ATOM 911 O O . GLU A 1 120 ? 12.765 16.460 -3.318 1.00 43.38 120 GLU A O 1
ATOM 916 N N . GLN A 1 121 ? 14.018 15.569 -1.716 1.00 42.06 121 GLN A N 1
ATOM 917 C CA . GLN A 1 121 ? 15.292 16.027 -2.262 1.00 42.06 121 GLN A CA 1
ATOM 918 C C . GLN A 1 121 ? 16.109 14.999 -3.054 1.00 42.06 121 GLN A C 1
ATOM 920 O O . GLN A 1 121 ? 17.050 15.427 -3.718 1.00 42.06 121 GLN A O 1
ATOM 925 N N . VAL A 1 122 ? 15.806 13.691 -3.064 1.00 47.03 122 VAL A N 1
ATOM 926 C CA . VAL A 1 122 ? 16.666 12.725 -3.792 1.00 47.03 122 VAL A CA 1
ATOM 927 C C . VAL A 1 122 ? 15.902 11.510 -4.347 1.00 47.03 122 VAL A C 1
ATOM 929 O O . VAL A 1 122 ? 16.243 10.362 -4.077 1.00 47.03 122 VAL A O 1
ATOM 932 N N . LEU A 1 123 ? 14.918 11.727 -5.220 1.00 55.78 123 LEU A N 1
ATOM 933 C CA . LEU A 1 123 ? 14.675 10.757 -6.297 1.00 55.78 123 LEU A CA 1
ATOM 934 C C . LEU A 1 123 ? 15.586 11.133 -7.470 1.00 55.78 123 LEU A C 1
ATOM 936 O O . LEU A 1 123 ? 15.168 11.763 -8.439 1.00 55.78 123 LEU A O 1
ATOM 940 N N . ILE A 1 124 ? 16.875 10.798 -7.356 1.00 65.25 124 ILE A N 1
ATOM 941 C CA . ILE A 1 124 ? 17.784 10.875 -8.504 1.00 65.25 124 ILE A CA 1
ATOM 942 C C . ILE A 1 124 ? 17.304 9.841 -9.524 1.00 65.25 124 ILE A C 1
ATOM 944 O O . ILE A 1 124 ? 16.936 8.727 -9.161 1.00 65.25 124 ILE A O 1
ATOM 948 N N . GLU A 1 125 ? 17.327 10.204 -10.803 1.00 69.25 125 GLU A N 1
ATOM 949 C CA . GLU A 1 125 ? 16.932 9.347 -11.927 1.00 69.25 125 GLU A CA 1
ATOM 950 C C . GLU A 1 125 ? 17.488 7.917 -11.834 1.00 69.25 125 GLU A C 1
ATOM 952 O O . GLU A 1 125 ? 16.761 6.961 -12.086 1.00 69.25 125 GLU A O 1
ATOM 957 N N . GLY A 1 126 ? 18.735 7.755 -11.378 1.00 74.50 126 GLY A N 1
ATOM 958 C CA . GLY A 1 126 ? 19.338 6.444 -11.131 1.00 74.50 126 GLY A CA 1
ATOM 959 C C . GLY A 1 126 ? 18.582 5.587 -10.107 1.00 74.50 126 GLY A C 1
ATOM 960 O O . GLY A 1 126 ? 18.420 4.389 -10.328 1.00 74.50 126 GLY A O 1
ATOM 961 N N . SER A 1 127 ? 18.062 6.177 -9.027 1.00 80.56 127 SER A N 1
ATOM 962 C CA . SER A 1 127 ? 17.257 5.466 -8.024 1.00 80.56 127 SER A CA 1
ATOM 963 C C . SER A 1 127 ? 15.901 5.042 -8.587 1.00 80.56 127 SER A C 1
ATOM 965 O O . SER A 1 127 ? 15.460 3.927 -8.324 1.00 80.56 127 SER A O 1
ATOM 967 N N . ILE A 1 128 ? 15.270 5.890 -9.409 1.00 82.88 128 ILE A N 1
ATOM 968 C CA . ILE A 1 128 ? 14.003 5.559 -10.080 1.00 82.88 128 ILE A CA 1
ATOM 969 C C . ILE A 1 128 ? 14.210 4.403 -11.062 1.00 82.88 128 ILE A C 1
ATOM 971 O O . ILE A 1 128 ? 13.469 3.426 -11.030 1.00 82.88 128 ILE A O 1
ATOM 975 N N . ILE A 1 129 ? 15.241 4.481 -11.908 1.00 84.50 129 ILE A N 1
ATOM 976 C CA . ILE A 1 129 ? 15.563 3.421 -12.872 1.00 84.50 129 ILE A CA 1
ATOM 977 C C . ILE A 1 129 ? 15.877 2.112 -12.141 1.00 84.50 129 ILE A C 1
ATOM 979 O O . ILE A 1 129 ? 15.391 1.057 -12.541 1.00 84.50 129 ILE A O 1
ATOM 983 N N . THR A 1 130 ? 16.640 2.176 -11.047 1.00 87.00 130 THR A N 1
ATOM 984 C CA . THR A 1 130 ? 16.951 0.998 -10.225 1.00 87.00 130 THR A CA 1
ATOM 985 C C . THR A 1 130 ? 15.682 0.379 -9.649 1.00 87.00 130 THR A C 1
ATOM 987 O O . THR A 1 130 ? 15.518 -0.837 -9.721 1.00 87.00 130 THR A O 1
ATOM 990 N N . TRP A 1 131 ? 14.765 1.203 -9.133 1.00 88.94 131 TRP A N 1
ATOM 991 C CA . TRP A 1 131 ? 13.471 0.736 -8.643 1.00 88.94 131 TRP A CA 1
ATOM 992 C C . TRP A 1 131 ? 12.670 0.052 -9.756 1.00 88.94 131 TRP A C 1
ATOM 994 O O . TRP A 1 131 ? 12.194 -1.061 -9.554 1.00 88.94 131 TRP A O 1
ATOM 1004 N N . ILE A 1 132 ? 12.573 0.664 -10.942 1.00 90.00 132 ILE A N 1
ATOM 1005 C CA . ILE A 1 132 ? 11.836 0.097 -12.081 1.00 90.00 132 ILE A CA 1
ATOM 1006 C C . ILE A 1 132 ? 12.426 -1.257 -12.486 1.00 90.00 132 ILE A C 1
ATOM 1008 O O . ILE A 1 132 ? 11.689 -2.231 -12.584 1.00 90.00 132 ILE A O 1
ATOM 1012 N N . ILE A 1 133 ? 13.746 -1.342 -12.682 1.00 90.94 133 ILE A N 1
ATOM 1013 C CA . ILE A 1 133 ? 14.413 -2.585 -13.102 1.00 90.94 133 ILE A CA 1
ATOM 1014 C C . ILE A 1 133 ? 14.208 -3.688 -12.062 1.00 90.94 133 ILE A C 1
ATOM 1016 O O . ILE A 1 133 ? 13.835 -4.805 -12.419 1.00 90.94 133 ILE A O 1
ATOM 1020 N N . TYR A 1 134 ? 14.439 -3.376 -10.784 1.00 92.81 134 TYR A N 1
ATOM 1021 C CA . TYR A 1 134 ? 14.316 -4.344 -9.700 1.00 92.81 134 TYR A CA 1
ATOM 1022 C C . TYR A 1 134 ? 12.886 -4.881 -9.579 1.00 92.81 134 TYR A C 1
ATOM 1024 O O . TYR A 1 134 ? 12.686 -6.093 -9.556 1.00 92.81 134 TYR A O 1
ATOM 1032 N N . ASN A 1 135 ? 11.889 -3.993 -9.544 1.00 94.06 135 ASN A N 1
ATOM 1033 C CA . ASN A 1 135 ? 10.501 -4.392 -9.322 1.00 94.06 135 ASN A CA 1
ATOM 1034 C C . ASN A 1 135 ? 9.873 -5.037 -10.566 1.00 94.06 135 ASN A C 1
ATOM 1036 O O . ASN A 1 135 ? 9.131 -6.003 -10.428 1.00 94.06 135 ASN A O 1
ATOM 1040 N N . GLU A 1 136 ? 10.216 -4.593 -11.778 1.00 95.00 136 GLU A N 1
ATOM 1041 C CA . GLU A 1 136 ? 9.784 -5.260 -13.013 1.00 95.00 136 GLU A CA 1
ATOM 1042 C C . GLU A 1 136 ? 10.335 -6.692 -13.094 1.00 95.00 136 GLU A C 1
ATOM 1044 O O . GLU A 1 136 ? 9.609 -7.606 -13.485 1.00 95.00 136 GLU A O 1
ATOM 1049 N N . GLN A 1 137 ? 11.603 -6.908 -12.720 1.00 96.00 137 GLN A N 1
ATOM 1050 C CA . GLN A 1 137 ? 12.184 -8.251 -12.687 1.00 96.00 137 GLN A CA 1
ATOM 1051 C C . GLN A 1 137 ? 11.535 -9.115 -11.604 1.00 96.00 137 GLN A C 1
ATOM 1053 O O . GLN A 1 137 ? 11.126 -10.233 -11.896 1.00 96.00 137 GLN A O 1
ATOM 1058 N N . HIS A 1 138 ? 11.368 -8.581 -10.390 1.00 96.19 138 HIS A N 1
ATOM 1059 C CA . HIS A 1 138 ? 10.682 -9.282 -9.302 1.00 96.19 138 HIS A CA 1
ATOM 1060 C C . HIS A 1 138 ? 9.277 -9.743 -9.713 1.00 96.19 138 HIS A C 1
ATOM 1062 O O . HIS A 1 138 ? 8.924 -10.906 -9.543 1.00 96.19 138 HIS A O 1
ATOM 1068 N N . LEU A 1 139 ? 8.485 -8.857 -10.321 1.00 96.81 139 LEU A N 1
ATOM 1069 C CA . LEU A 1 139 ? 7.135 -9.187 -10.784 1.00 96.81 139 LEU A CA 1
ATOM 1070 C C . LEU A 1 139 ? 7.144 -10.229 -11.913 1.00 96.81 139 LEU A C 1
ATOM 1072 O O . LEU A 1 139 ? 6.234 -11.054 -11.990 1.00 96.81 139 LEU A O 1
ATOM 1076 N N . LYS A 1 140 ? 8.168 -10.230 -12.778 1.00 96.50 140 LYS A N 1
ATOM 1077 C CA . LYS A 1 140 ? 8.361 -11.282 -13.789 1.00 96.50 140 LYS A CA 1
ATOM 1078 C C . LYS A 1 140 ? 8.661 -12.631 -13.156 1.00 96.50 140 LYS A C 1
ATOM 1080 O O . LYS A 1 140 ? 8.049 -13.621 -13.552 1.00 96.50 140 LYS A O 1
ATOM 1085 N N . ASP A 1 141 ? 9.547 -12.650 -12.167 1.00 96.44 141 ASP A N 1
ATOM 1086 C CA . ASP A 1 141 ? 9.911 -13.856 -11.425 1.00 96.44 141 ASP A CA 1
ATOM 1087 C C . ASP A 1 141 ? 8.713 -14.402 -10.633 1.00 96.44 141 ASP A C 1
ATOM 1089 O O . ASP A 1 141 ? 8.531 -15.615 -10.549 1.00 96.44 141 ASP A O 1
ATOM 1093 N N . ASN A 1 142 ? 7.822 -13.518 -10.167 1.00 95.62 142 ASN A N 1
ATOM 1094 C CA . ASN A 1 142 ? 6.529 -13.867 -9.571 1.00 95.62 142 ASN A CA 1
ATOM 1095 C C . ASN A 1 142 ? 5.436 -14.217 -10.612 1.00 95.62 142 ASN A C 1
ATOM 1097 O O . ASN A 1 142 ? 4.240 -14.153 -10.340 1.00 95.62 142 ASN A O 1
ATOM 1101 N N . GLY A 1 143 ? 5.817 -14.560 -11.845 1.00 96.19 143 GLY A N 1
ATOM 1102 C CA . GLY A 1 143 ? 4.894 -15.043 -12.876 1.00 96.19 143 GLY A CA 1
ATOM 1103 C C . GLY A 1 143 ? 4.100 -13.961 -13.615 1.00 96.19 143 GLY A C 1
ATOM 1104 O O . GLY A 1 143 ? 3.210 -14.295 -14.397 1.00 96.19 143 GLY A O 1
ATOM 1105 N N . SER A 1 144 ? 4.414 -12.673 -13.429 1.00 95.31 144 SER A N 1
ATOM 1106 C CA . SER A 1 144 ? 3.715 -11.545 -14.075 1.00 95.31 144 SER A CA 1
ATOM 1107 C C . SER A 1 144 ? 2.194 -11.591 -13.880 1.00 95.31 144 SER A C 1
ATOM 1109 O O . SER A 1 144 ? 1.428 -11.334 -14.818 1.00 95.31 144 SER A O 1
ATOM 1111 N N . ASN A 1 145 ? 1.761 -11.965 -12.679 1.00 94.62 145 ASN A N 1
ATOM 1112 C CA . ASN A 1 145 ? 0.356 -12.143 -12.314 1.00 94.62 145 ASN A CA 1
ATOM 1113 C C . ASN A 1 145 ? -0.320 -10.857 -11.801 1.00 94.62 145 ASN A C 1
ATOM 1115 O O . ASN A 1 145 ? -1.509 -10.884 -11.517 1.00 94.62 145 ASN A O 1
ATOM 1119 N N . GLY A 1 146 ? 0.417 -9.744 -11.721 1.00 94.69 146 GLY A N 1
ATOM 1120 C CA . GLY A 1 146 ? -0.099 -8.461 -11.232 1.00 94.69 146 GLY A CA 1
ATOM 1121 C C . GLY A 1 146 ? 0.034 -8.260 -9.722 1.00 94.69 146 GLY A C 1
ATOM 1122 O O . GLY A 1 146 ? -0.495 -7.280 -9.210 1.00 94.69 146 GLY A O 1
ATOM 1123 N N . HIS A 1 147 ? 0.759 -9.136 -9.020 1.00 94.62 147 HIS A N 1
ATOM 1124 C CA . HIS A 1 147 ? 0.949 -9.050 -7.575 1.00 94.62 147 HIS A CA 1
ATOM 1125 C C . HIS A 1 147 ? 2.424 -9.119 -7.186 1.00 94.62 147 HIS A C 1
ATOM 1127 O O . HIS A 1 147 ? 3.219 -9.851 -7.778 1.00 94.62 147 HIS A O 1
ATOM 1133 N N . PHE A 1 148 ? 2.798 -8.354 -6.163 1.00 94.75 148 PHE A N 1
ATOM 1134 C CA . PHE A 1 148 ? 4.143 -8.369 -5.590 1.00 94.75 148 PHE A CA 1
ATOM 1135 C C . PHE A 1 148 ? 4.421 -9.612 -4.745 1.00 94.75 148 PHE A C 1
ATOM 1137 O O . PHE A 1 148 ? 5.580 -9.998 -4.605 1.00 94.75 148 PHE A O 1
ATOM 1144 N N . VAL A 1 149 ? 3.394 -10.218 -4.152 1.00 93.50 149 VAL A N 1
ATOM 1145 C CA . VAL A 1 149 ? 3.538 -11.385 -3.274 1.00 93.50 149 VAL A CA 1
ATOM 1146 C C . VAL A 1 149 ? 2.460 -12.404 -3.617 1.00 93.50 149 VAL A C 1
ATOM 1148 O O . VAL A 1 149 ? 1.272 -12.101 -3.523 1.00 93.50 149 VAL A O 1
ATOM 1151 N N . ASP A 1 150 ? 2.892 -13.609 -3.993 1.00 91.00 150 ASP A N 1
ATOM 1152 C CA . ASP A 1 150 ? 2.040 -14.695 -4.488 1.00 91.00 150 ASP A CA 1
ATOM 1153 C C . ASP A 1 150 ? 1.143 -14.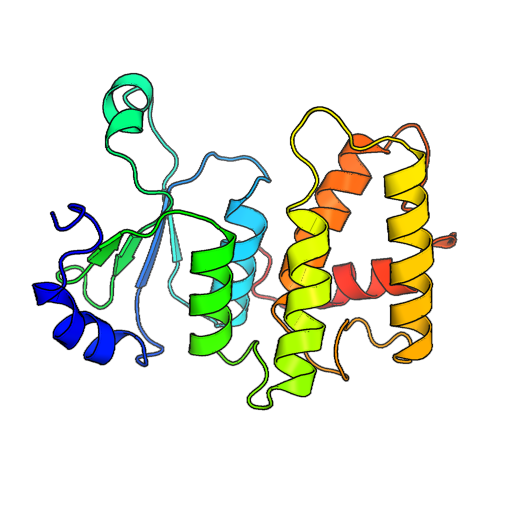228 -5.646 1.00 91.00 150 ASP A C 1
ATOM 1155 O O . ASP A 1 150 ? 1.600 -13.502 -6.524 1.00 91.00 150 ASP A O 1
ATOM 1159 N N . ASP A 1 151 ? -0.120 -14.643 -5.665 1.00 92.38 151 ASP A N 1
ATOM 1160 C CA . ASP A 1 151 ? -1.142 -14.348 -6.668 1.00 92.38 151 ASP A CA 1
ATOM 1161 C C . ASP A 1 151 ? -2.343 -13.585 -6.086 1.00 92.38 151 ASP A C 1
ATOM 1163 O O . ASP A 1 151 ? -3.461 -13.699 -6.590 1.00 92.38 151 ASP A O 1
ATOM 1167 N N . LYS A 1 152 ? -2.122 -12.810 -5.016 1.00 90.44 152 LYS A N 1
ATOM 1168 C CA . LYS A 1 152 ? -3.189 -12.123 -4.278 1.00 90.44 152 LYS A CA 1
ATOM 1169 C C . LYS A 1 152 ? -2.884 -10.650 -4.041 1.00 90.44 152 LYS A C 1
ATOM 1171 O O . LYS A 1 152 ? -1.735 -10.259 -3.869 1.00 90.44 152 LYS A O 1
ATOM 1176 N N . LEU A 1 153 ? -3.945 -9.853 -3.934 1.00 91.88 153 LEU A N 1
ATOM 1177 C CA . LEU A 1 153 ? -3.851 -8.439 -3.589 1.00 91.88 153 LEU A CA 1
ATOM 1178 C C . LEU A 1 153 ? -3.358 -8.257 -2.144 1.00 91.88 153 LEU A C 1
ATOM 1180 O O . LEU A 1 153 ? -3.958 -8.762 -1.191 1.00 91.88 153 LEU A O 1
ATOM 1184 N N . THR A 1 154 ? -2.270 -7.512 -1.977 1.00 94.12 154 THR A N 1
ATOM 1185 C CA . THR A 1 154 ? -1.624 -7.239 -0.689 1.00 94.12 154 THR A CA 1
ATOM 1186 C C . THR A 1 154 ? -1.309 -5.757 -0.501 1.00 94.12 154 THR A C 1
ATOM 1188 O O . THR A 1 154 ? -1.376 -4.943 -1.420 1.00 94.12 154 THR A O 1
ATOM 1191 N N . TYR A 1 155 ? -0.884 -5.391 0.711 1.00 93.38 155 TYR A N 1
ATOM 1192 C CA . TYR A 1 155 ? -0.431 -4.037 1.024 1.00 93.38 155 TYR A CA 1
ATOM 1193 C C . TYR A 1 155 ? 0.732 -3.553 0.141 1.00 93.38 155 TYR A C 1
ATOM 1195 O O . TYR A 1 155 ? 0.851 -2.352 -0.109 1.00 93.38 155 TYR A O 1
ATOM 1203 N N . ALA A 1 156 ? 1.561 -4.473 -0.365 1.00 93.62 156 ALA A N 1
ATOM 1204 C CA . ALA A 1 156 ? 2.628 -4.135 -1.300 1.00 93.62 156 ALA A CA 1
ATOM 1205 C C . ALA A 1 156 ? 2.065 -3.578 -2.614 1.00 93.62 156 ALA A C 1
ATOM 1207 O O . ALA A 1 156 ? 2.571 -2.570 -3.102 1.00 93.62 156 ALA A O 1
ATOM 1208 N N . ASP A 1 157 ? 0.983 -4.165 -3.127 1.00 93.38 157 ASP A N 1
ATOM 1209 C CA . ASP A 1 157 ? 0.356 -3.748 -4.382 1.00 93.38 157 ASP A CA 1
ATOM 1210 C C . ASP A 1 157 ? -0.271 -2.358 -4.254 1.00 93.38 157 ASP A C 1
ATOM 1212 O O . ASP A 1 157 ? -0.021 -1.495 -5.089 1.00 93.38 157 ASP A O 1
ATOM 1216 N N . PHE A 1 158 ? -0.990 -2.081 -3.159 1.00 90.81 158 PHE A N 1
ATOM 1217 C CA . PHE A 1 158 ? -1.561 -0.749 -2.905 1.00 90.81 158 PHE A CA 1
ATOM 1218 C C . PHE A 1 158 ? -0.488 0.338 -2.763 1.00 90.81 158 PHE A C 1
ATOM 1220 O O . PHE A 1 158 ? -0.647 1.457 -3.257 1.00 90.81 158 PHE A O 1
ATOM 1227 N N . LYS A 1 159 ? 0.630 0.026 -2.096 1.00 89.69 159 LYS A N 1
ATOM 1228 C CA . LYS A 1 159 ? 1.738 0.978 -1.956 1.00 89.69 159 LYS A CA 1
ATOM 1229 C C . LYS A 1 159 ? 2.464 1.193 -3.284 1.00 89.69 159 LYS A C 1
ATOM 1231 O O . LYS A 1 159 ? 2.803 2.333 -3.609 1.00 89.69 159 LYS A O 1
ATOM 1236 N N . ALA A 1 160 ? 2.680 0.124 -4.048 1.00 89.81 160 ALA A N 1
ATOM 1237 C CA . ALA A 1 160 ? 3.286 0.193 -5.370 1.00 89.81 160 ALA A CA 1
ATOM 1238 C C . ALA A 1 160 ? 2.401 0.963 -6.350 1.00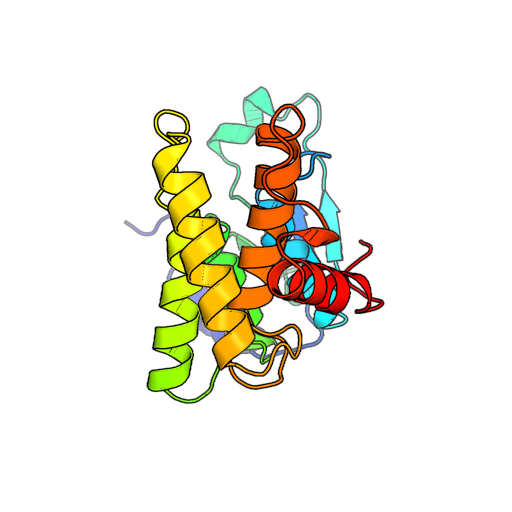 89.81 160 ALA A C 1
ATOM 1240 O O . ALA A 1 160 ? 2.917 1.807 -7.067 1.00 89.81 160 ALA A O 1
ATOM 1241 N N . TYR A 1 161 ? 1.085 0.754 -6.323 1.00 88.56 161 TYR A N 1
ATOM 1242 C CA . TYR A 1 161 ? 0.108 1.504 -7.109 1.00 88.56 161 TYR A CA 1
ATOM 1243 C C . TYR A 1 161 ? 0.285 3.016 -6.929 1.00 88.56 161 TYR A C 1
ATOM 1245 O O . TYR A 1 161 ? 0.536 3.725 -7.901 1.00 88.56 161 TYR A O 1
ATOM 1253 N N . PHE A 1 162 ? 0.283 3.511 -5.685 1.00 85.00 162 PHE A N 1
ATOM 1254 C CA . PHE A 1 162 ? 0.557 4.926 -5.409 1.00 85.00 162 PHE A CA 1
ATOM 1255 C C . PHE A 1 162 ? 1.913 5.382 -5.975 1.00 85.00 162 PHE A C 1
ATOM 1257 O O . PHE A 1 162 ? 2.003 6.439 -6.602 1.00 85.00 162 PHE A O 1
ATOM 1264 N N . LEU A 1 163 ? 2.967 4.587 -5.770 1.00 84.88 163 LEU A N 1
ATOM 1265 C CA . LEU A 1 163 ? 4.304 4.933 -6.242 1.00 84.88 163 LEU A CA 1
ATOM 1266 C C . LEU A 1 163 ? 4.383 4.968 -7.776 1.00 84.88 163 LEU A C 1
ATOM 1268 O O . LEU A 1 163 ? 5.021 5.862 -8.320 1.00 84.88 163 LEU A O 1
ATOM 1272 N N . ILE A 1 164 ? 3.702 4.059 -8.474 1.00 86.50 164 ILE A N 1
ATOM 1273 C CA . ILE A 1 164 ? 3.607 4.035 -9.938 1.00 86.50 164 ILE A CA 1
ATOM 1274 C C . ILE A 1 164 ? 2.950 5.325 -10.433 1.00 86.50 164 ILE A C 1
ATOM 1276 O O . ILE A 1 164 ? 3.547 6.000 -11.265 1.00 86.50 164 ILE A O 1
ATOM 1280 N N . TYR A 1 165 ? 1.807 5.730 -9.866 1.00 81.94 165 TYR A N 1
ATOM 1281 C CA . TYR A 1 165 ? 1.153 7.001 -10.217 1.00 81.94 165 TYR A CA 1
ATOM 1282 C C . TYR A 1 165 ? 2.067 8.213 -9.986 1.00 81.94 165 TYR A C 1
ATOM 1284 O O . TYR A 1 165 ? 2.166 9.102 -10.837 1.00 81.94 165 TYR A O 1
ATOM 1292 N N . ALA A 1 166 ? 2.773 8.254 -8.851 1.00 81.00 166 ALA A N 1
ATOM 1293 C CA . ALA A 1 166 ? 3.716 9.329 -8.554 1.00 81.00 166 ALA A CA 1
ATOM 1294 C C . ALA A 1 166 ? 4.886 9.357 -9.555 1.00 81.00 166 ALA A C 1
ATOM 1296 O O . ALA A 1 166 ? 5.278 10.424 -10.033 1.00 81.00 166 ALA A O 1
ATOM 1297 N N . LEU A 1 167 ? 5.431 8.192 -9.908 1.00 81.81 167 LEU A N 1
ATOM 1298 C CA . LEU A 1 167 ? 6.522 8.064 -10.869 1.00 81.81 167 LEU A CA 1
ATOM 1299 C C . LEU A 1 167 ? 6.076 8.387 -12.298 1.00 81.81 167 LEU A C 1
ATOM 1301 O O . LEU A 1 167 ? 6.827 9.059 -13.002 1.00 81.81 167 LEU A O 1
ATOM 1305 N N . GLU A 1 168 ? 4.875 7.990 -12.725 1.00 82.44 168 GLU A N 1
ATOM 1306 C CA . GLU A 1 168 ? 4.289 8.406 -14.008 1.00 82.44 168 GLU A CA 1
ATOM 1307 C C . GLU A 1 168 ? 4.248 9.936 -14.099 1.00 82.44 168 GLU A C 1
ATOM 1309 O O . GLU A 1 168 ? 4.719 10.512 -15.078 1.00 82.44 168 GLU A O 1
ATOM 1314 N N . PHE A 1 169 ? 3.785 10.609 -13.041 1.00 79.56 169 PHE A N 1
ATOM 1315 C CA . PHE A 1 169 ? 3.739 12.069 -12.993 1.00 79.56 169 PHE A CA 1
ATOM 1316 C C . PHE A 1 169 ? 5.138 12.711 -13.037 1.00 79.56 169 PHE A C 1
ATOM 1318 O O . PHE A 1 169 ? 5.392 13.608 -13.843 1.00 79.56 169 PHE A O 1
ATOM 1325 N N . ILE A 1 170 ? 6.071 12.244 -12.201 1.00 78.19 170 ILE A N 1
ATOM 1326 C CA . ILE A 1 170 ? 7.424 12.820 -12.083 1.00 78.19 170 ILE A CA 1
ATOM 1327 C C . ILE A 1 170 ? 8.265 12.553 -13.342 1.00 78.19 170 ILE A C 1
ATOM 1329 O O . ILE A 1 170 ? 9.090 13.380 -13.738 1.00 78.19 170 ILE A O 1
ATOM 1333 N N . THR A 1 171 ? 8.067 11.401 -13.984 1.00 77.75 171 THR A N 1
ATOM 1334 C CA . THR A 1 171 ? 8.870 10.941 -15.126 1.00 77.75 171 THR A CA 1
ATOM 1335 C C . THR A 1 171 ? 8.173 11.116 -16.471 1.00 77.75 171 THR A C 1
ATOM 1337 O O . THR A 1 171 ? 8.732 10.701 -17.481 1.00 77.75 171 THR A O 1
ATOM 1340 N N . ALA A 1 172 ? 7.022 11.797 -16.521 1.00 77.56 172 ALA A N 1
ATOM 1341 C CA . ALA A 1 172 ? 6.199 11.960 -17.724 1.00 77.56 172 ALA A CA 1
ATOM 1342 C C . ALA A 1 172 ? 6.963 12.471 -18.961 1.00 77.56 172 ALA A C 1
ATOM 1344 O O . ALA A 1 172 ? 6.595 12.170 -20.085 1.00 77.56 172 ALA A O 1
ATOM 1345 N N . LYS A 1 173 ? 8.040 13.250 -18.782 1.00 76.81 173 LYS A N 1
ATOM 1346 C CA . LYS A 1 173 ? 8.876 13.755 -19.894 1.00 76.81 173 LYS A CA 1
ATOM 1347 C C . LYS A 1 173 ? 9.975 12.787 -20.351 1.00 76.81 173 LYS A C 1
ATOM 1349 O O . LYS A 1 173 ? 10.711 13.102 -21.281 1.00 76.81 173 LYS A O 1
ATOM 1354 N N . LYS A 1 174 ? 10.162 11.688 -19.627 1.00 76.88 174 LYS A N 1
ATOM 1355 C CA . LYS A 1 174 ? 11.258 10.724 -19.783 1.00 76.88 174 LYS A CA 1
ATOM 1356 C C . LYS A 1 174 ? 10.778 9.329 -20.159 1.00 76.88 174 LYS A C 1
ATOM 1358 O O . LYS A 1 174 ? 11.622 8.484 -20.443 1.00 76.88 174 LYS A O 1
ATOM 1363 N N . ASP A 1 175 ? 9.467 9.085 -20.144 1.00 79.38 175 ASP A N 1
ATOM 1364 C CA . ASP A 1 175 ? 8.881 7.835 -20.628 1.00 79.38 175 ASP A CA 1
ATOM 1365 C C . ASP A 1 175 ? 9.507 6.586 -19.967 1.00 79.38 175 ASP A C 1
ATOM 1367 O O . ASP A 1 175 ? 9.844 5.594 -20.633 1.00 79.38 175 ASP A O 1
ATOM 1371 N N . LEU A 1 176 ? 9.736 6.674 -18.645 1.00 77.94 176 LEU A N 1
ATOM 1372 C CA . LEU A 1 176 ? 10.384 5.622 -17.851 1.00 77.94 176 LEU A CA 1
ATOM 1373 C C . LEU A 1 176 ? 9.408 4.511 -17.450 1.00 77.94 176 LEU A C 1
ATOM 1375 O O . LEU A 1 176 ? 9.774 3.340 -17.513 1.00 77.94 176 LEU A O 1
ATOM 1379 N N . ILE A 1 177 ? 8.177 4.868 -17.076 1.00 77.19 177 ILE A N 1
ATOM 1380 C CA . ILE A 1 177 ? 7.079 3.918 -16.864 1.00 77.19 177 ILE A CA 1
ATOM 1381 C C . ILE A 1 177 ? 6.165 3.999 -18.085 1.00 77.19 177 ILE A C 1
ATOM 1383 O O . ILE A 1 177 ? 5.316 4.877 -18.185 1.00 77.19 177 ILE A O 1
ATOM 1387 N N . LEU A 1 178 ? 6.378 3.091 -19.037 1.00 79.38 178 LEU A N 1
ATOM 1388 C CA . LEU A 1 178 ? 5.558 2.940 -20.238 1.00 79.38 178 LEU A CA 1
ATOM 1389 C C . LEU A 1 178 ? 5.069 1.507 -20.343 1.00 79.38 178 LEU A C 1
ATOM 1391 O O . LEU A 1 178 ? 5.817 0.578 -20.034 1.00 79.38 178 LEU A O 1
ATOM 1395 N N . HIS A 1 179 ? 3.849 1.340 -20.848 1.00 78.94 179 HIS A N 1
ATOM 1396 C CA . HIS A 1 179 ? 3.218 0.033 -20.985 1.00 78.94 179 HIS A CA 1
ATOM 1397 C C . HIS A 1 179 ? 4.123 -0.963 -21.720 1.00 78.94 179 HIS A C 1
ATOM 1399 O O . HIS A 1 179 ? 4.384 -2.044 -21.203 1.00 78.94 179 HIS A O 1
ATOM 1405 N N . GLU A 1 180 ? 4.718 -0.584 -22.856 1.00 82.44 180 GLU A N 1
ATOM 1406 C CA . GLU A 1 180 ? 5.623 -1.473 -23.598 1.00 82.44 180 GLU A CA 1
ATOM 1407 C C . GLU A 1 180 ? 6.943 -1.836 -22.887 1.00 82.44 180 GLU A C 1
ATOM 1409 O O . GLU A 1 180 ? 7.582 -2.816 -23.270 1.00 82.44 180 GLU A O 1
ATOM 1414 N N . LYS A 1 181 ? 7.382 -1.067 -21.881 1.00 83.25 181 LYS A N 1
ATOM 1415 C CA . LYS A 1 181 ? 8.684 -1.252 -21.209 1.00 83.25 181 LYS A CA 1
ATOM 1416 C C . LYS A 1 181 ? 8.563 -1.924 -19.845 1.00 83.25 181 LYS A C 1
ATOM 1418 O O . LYS A 1 181 ? 9.489 -2.621 -19.433 1.00 83.25 181 LYS A O 1
ATOM 1423 N N . THR A 1 182 ? 7.451 -1.703 -19.152 1.00 89.69 182 THR A N 1
ATOM 1424 C CA . THR A 1 182 ? 7.240 -2.126 -17.763 1.00 89.69 182 THR A CA 1
ATOM 1425 C C . THR A 1 182 ? 5.925 -2.893 -17.624 1.00 89.69 182 THR A C 1
ATOM 1427 O O . THR A 1 182 ? 5.063 -2.537 -16.822 1.00 89.69 182 THR A O 1
ATOM 1430 N N . LEU A 1 183 ? 5.741 -3.911 -18.473 1.00 93.88 183 LEU A N 1
ATOM 1431 C CA . LEU A 1 183 ? 4.502 -4.689 -18.587 1.00 93.88 183 LEU A CA 1
ATOM 1432 C C . LEU A 1 183 ? 4.071 -5.308 -17.251 1.00 93.88 183 LEU A C 1
ATOM 1434 O O . LEU A 1 183 ? 2.879 -5.339 -16.949 1.00 93.88 183 LEU A O 1
ATOM 1438 N N . ALA A 1 184 ? 5.015 -5.816 -16.453 1.00 95.69 184 ALA A N 1
ATOM 1439 C CA . ALA A 1 184 ? 4.678 -6.463 -15.189 1.00 95.69 184 ALA A CA 1
ATOM 1440 C C . ALA A 1 184 ? 4.240 -5.434 -14.133 1.00 95.69 184 ALA A C 1
ATOM 1442 O O . ALA A 1 184 ? 3.245 -5.653 -13.446 1.00 95.69 184 ALA A O 1
ATOM 1443 N N . ILE A 1 185 ? 4.914 -4.281 -14.064 1.00 94.44 185 ILE A N 1
ATOM 1444 C CA . ILE A 1 185 ? 4.496 -3.135 -13.240 1.00 94.44 185 ILE A CA 1
ATOM 1445 C C . ILE A 1 185 ? 3.109 -2.624 -13.664 1.00 94.44 185 ILE A C 1
ATOM 1447 O O . ILE A 1 185 ? 2.270 -2.345 -12.809 1.00 94.44 185 ILE A O 1
ATOM 1451 N N . TRP A 1 186 ? 2.833 -2.537 -14.969 1.00 91.88 186 TRP A N 1
ATOM 1452 C CA . TRP A 1 186 ? 1.521 -2.114 -15.471 1.00 91.88 186 TRP A CA 1
ATOM 1453 C C . TRP A 1 186 ? 0.401 -3.064 -15.063 1.00 91.88 186 TRP A C 1
ATOM 1455 O O . TRP A 1 186 ? -0.655 -2.600 -14.642 1.00 91.88 186 TRP A O 1
ATOM 1465 N N . LYS A 1 187 ? 0.649 -4.376 -15.077 1.00 93.81 187 LYS A N 1
ATOM 1466 C CA . LYS A 1 187 ? -0.322 -5.354 -14.575 1.00 93.81 187 LYS A CA 1
ATOM 1467 C C . LYS A 1 187 ? -0.678 -5.158 -13.103 1.00 93.81 187 LYS A C 1
ATOM 1469 O O . LYS A 1 187 ? -1.812 -5.437 -12.737 1.00 93.81 187 LYS A O 1
ATOM 1474 N N . VAL A 1 188 ? 0.244 -4.679 -12.261 1.00 93.12 188 VAL A N 1
ATOM 1475 C CA . VAL A 1 188 ? -0.079 -4.343 -10.859 1.00 93.12 188 VAL A CA 1
ATOM 1476 C C . VAL A 1 188 ? -1.069 -3.185 -10.808 1.00 93.12 188 VAL A C 1
ATOM 1478 O O . VAL A 1 188 ? -2.057 -3.239 -10.080 1.00 93.12 188 VAL A O 1
ATOM 1481 N N . LYS A 1 189 ? -0.831 -2.146 -11.616 1.00 89.31 189 LYS A N 1
ATOM 1482 C CA . LYS A 1 189 ? -1.746 -1.010 -11.722 1.00 89.31 189 LYS A CA 1
ATOM 1483 C C . LYS A 1 189 ? -3.131 -1.458 -12.187 1.00 89.31 189 LYS A C 1
ATOM 1485 O O . LYS A 1 189 ? -4.114 -1.124 -11.538 1.00 89.31 189 LYS A O 1
ATOM 1490 N N . GLU A 1 190 ? -3.195 -2.2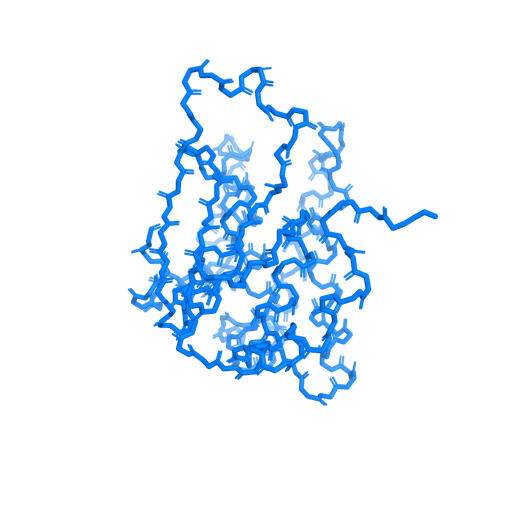86 -13.227 1.00 89.44 190 GLU A N 1
ATOM 1491 C CA . GLU A 1 190 ? -4.448 -2.871 -13.713 1.00 89.44 190 GLU A CA 1
ATOM 1492 C C . GLU A 1 190 ? -5.137 -3.738 -12.657 1.00 89.44 190 GLU A C 1
ATOM 1494 O O . GLU A 1 190 ? -6.347 -3.638 -12.498 1.00 89.44 190 GLU A O 1
ATOM 1499 N N . ALA A 1 191 ? -4.395 -4.563 -11.913 1.00 88.94 191 ALA A N 1
ATOM 1500 C CA . ALA A 1 191 ? -4.958 -5.415 -10.868 1.00 88.94 191 ALA A CA 1
ATOM 1501 C C . ALA A 1 191 ? -5.638 -4.595 -9.761 1.00 88.94 191 ALA A C 1
ATOM 1503 O O . ALA A 1 191 ? -6.698 -4.989 -9.277 1.00 88.94 191 ALA A O 1
ATOM 1504 N N . VAL A 1 192 ? -5.068 -3.441 -9.400 1.00 85.62 192 VAL A N 1
ATOM 1505 C CA . VAL A 1 192 ? -5.679 -2.513 -8.438 1.00 85.62 192 VAL A CA 1
ATOM 1506 C C . VAL A 1 192 ? -6.822 -1.711 -9.082 1.00 85.62 192 VAL A C 1
ATOM 1508 O O . VAL A 1 192 ? -7.881 -1.605 -8.479 1.00 85.62 192 VAL A O 1
ATOM 1511 N N . ASP A 1 193 ? -6.672 -1.208 -10.314 1.00 80.12 193 ASP A N 1
ATOM 1512 C CA . ASP A 1 193 ? -7.704 -0.431 -11.038 1.00 80.12 193 ASP A CA 1
ATOM 1513 C C . ASP A 1 193 ? -8.963 -1.252 -11.397 1.00 80.12 193 ASP A C 1
ATOM 1515 O O . ASP A 1 193 ? -10.073 -0.710 -11.511 1.00 80.12 193 ASP A O 1
ATOM 1519 N N . LEU A 1 194 ? -8.787 -2.554 -11.650 1.00 66.06 194 LEU A N 1
ATOM 1520 C CA 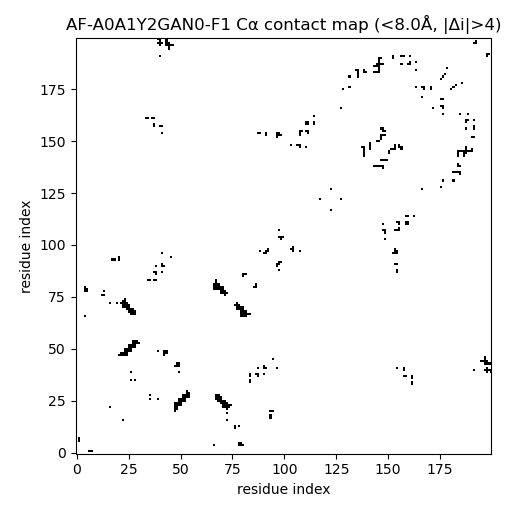. LEU A 1 194 ? -9.855 -3.505 -11.968 1.00 66.06 194 LEU A CA 1
ATOM 1521 C C . LEU A 1 194 ? -10.595 -3.988 -10.726 1.00 66.06 194 LEU A C 1
ATOM 1523 O O . LEU A 1 194 ? -11.689 -4.539 -10.874 1.00 66.06 194 LEU A O 1
ATOM 1527 N N . ASP A 1 195 ? -10.057 -3.748 -9.528 1.00 59.84 195 ASP A N 1
ATOM 1528 C CA . ASP A 1 195 ? -10.838 -3.874 -8.310 1.00 59.84 195 ASP A CA 1
ATOM 1529 C C . ASP A 1 195 ? -11.930 -2.785 -8.351 1.00 59.84 195 ASP A C 1
ATOM 1531 O O . ASP A 1 195 ? -11.610 -1.592 -8.307 1.00 59.84 195 ASP A O 1
ATOM 1535 N N . PRO A 1 196 ? -13.230 -3.145 -8.472 1.00 49.53 196 PRO A N 1
ATOM 1536 C CA . PRO A 1 196 ? -14.329 -2.188 -8.652 1.00 49.53 196 PRO A CA 1
ATOM 1537 C C . PRO A 1 196 ? -14.402 -1.125 -7.560 1.00 49.53 196 PRO A C 1
ATOM 1539 O O . PRO A 1 196 ? -15.092 -0.118 -7.705 1.00 49.53 196 PRO A O 1
ATOM 1542 N N . SER A 1 197 ? -13.714 -1.379 -6.460 1.00 44.69 197 SER A N 1
ATOM 1543 C CA . SER A 1 197 ? -13.640 -0.511 -5.322 1.00 44.69 197 SER A CA 1
ATOM 1544 C C . SER A 1 197 ? -12.539 0.554 -5.391 1.00 44.69 197 SER A C 1
ATOM 1546 O O . SER A 1 197 ? -12.746 1.639 -4.867 1.00 44.69 197 SER A O 1
ATOM 1548 N N . ALA A 1 198 ? -11.421 0.352 -6.095 1.00 42.38 198 ALA A N 1
ATOM 1549 C CA . ALA A 1 198 ? -10.308 1.314 -6.127 1.00 42.38 198 ALA A CA 1
ATOM 1550 C C . ALA A 1 198 ? -10.658 2.673 -6.782 1.00 42.38 198 ALA A C 1
ATOM 1552 O O . ALA A 1 198 ? -9.855 3.605 -6.768 1.00 42.38 198 ALA A O 1
ATOM 1553 N N . LYS A 1 199 ? -11.875 2.802 -7.326 1.00 43.00 199 LYS A N 1
ATOM 1554 C CA . LYS A 1 199 ? -12.470 4.018 -7.892 1.00 43.00 199 LYS A CA 1
ATOM 1555 C C . LYS A 1 199 ? -13.295 4.754 -6.826 1.00 43.00 199 LYS A C 1
ATOM 1557 O O . LYS A 1 199 ? -14.525 4.753 -6.896 1.00 43.00 199 LYS A O 1
ATOM 1562 N N . ALA A 1 200 ? -12.627 5.352 -5.841 1.00 38.59 200 ALA A N 1
ATOM 1563 C CA . ALA A 1 200 ? -13.243 6.195 -4.808 1.00 38.59 200 ALA A CA 1
ATOM 1564 C C . ALA A 1 200 ? -12.647 7.606 -4.805 1.00 38.59 200 ALA A C 1
ATOM 1566 O O . ALA A 1 200 ? -11.403 7.715 -4.885 1.00 38.59 200 ALA A O 1
#